Protein AF-A0A7V7EE18-F1 (afdb_monomer)

Secondary structure (DSSP, 8-state):
------HHHHHHHH---HHHHHS---THHHHHHHHHHHHHHHHHHHHHHHHHHHHHHHHTTTSS--HHHHHTSTTTHHHHHHHHHT-B--TTS--BBSS-HHHHS-HHHHHHHHS-HHHHHHHHHHHHHHHHHHHHHHHHHHHTT---SSHHHHHHHHHHHHHHHHHHHHHHHHHHHHHHHHHHHHHHHHHHHHHHHHHHHHHHHHHHBPPHHHHHHHHHHHHHHHHHHHH---BTTB---HHHHHHHHHHHHHHHHHHHHHHHHHHHHHHHHHHHHHHHHHHHHHHHHHHHHHT--HHHHHHHHHHHHHHHHHHHTTSS-S-------------

Nearest PDB structures (foldseek):
  8qyy-assembly1_E  TM=6.399E-01  e=8.151E-09  Escherichia coli
  8qyy-assembly1_C  TM=6.627E-01  e=1.481E-08  Escherichia coli
  8qyd-assembly1_C  TM=5.571E-01  e=3.013E-09  Escherichia coli
  8qyk-assembly1_E  TM=5.949E-01  e=7.021E-09  Escherichia coli
  8qyh-assembly1_C  TM=5.721E-01  e=1.556E-08  Escherichia coli

Foldseek 3Di:
DDDPPDPVVVVCVVPVCPPLVVLQPPPVLVVLLVVLVVLLVVLLVVLLVLLVVLLVVLVVCLVPPDLVVQCVPPLRVVLSVVVQVQFDDDPPDAGAHQDQSCVSLPLCSSVCSSDVLVVLVCSLVVLQVSLQVQLVVLQVQLQPLQDPPDPVSNVVSVSSNVSSNSSSVVSNVSSNVSSVVSVVSSVVSSVVSVVSSVSSSVSCCVRHHDDPVRVVVRVVVVVVVVQLVVAQDDDPNDRQGVVNVVVVVVVVVVVVVVVVVVVVVVVVVVVVVVVVVVVVVVVVVVVVVVVVVVPDDPVVVVVVVVVVVVVVVVVVVVPPPDDDDDDPDPPPDDD

pLDDT: mean 74.48, std 16.9, range [30.89, 97.56]

Mean predicted aligned error: 18.15 Å

Radius of gyration: 55.32 Å; Cα contacts (8 Å, |Δi|>4): 219; chains: 1; bounding box: 100×63×163 Å

Structure (mmCIF, N/CA/C/O backbone):
data_AF-A0A7V7EE18-F1
#
_entry.id   AF-A0A7V7EE18-F1
#
loop_
_atom_site.group_PDB
_atom_site.id
_atom_site.type_symbol
_atom_site.label_atom_id
_atom_site.label_alt_id
_atom_site.label_comp_id
_atom_site.label_asym_id
_atom_site.label_entity_id
_atom_site.label_seq_id
_atom_site.pdbx_PDB_ins_code
_atom_site.Cartn_x
_atom_site.Cartn_y
_atom_site.Cartn_z
_atom_site.occupancy
_atom_site.B_iso_or_equiv
_atom_site.auth_seq_id
_atom_site.auth_comp_id
_atom_site.auth_asym_id
_atom_site.auth_atom_id
_atom_site.pdbx_PDB_model_num
ATOM 1 N N . MET A 1 1 ? -19.340 -19.024 -47.440 1.00 37.84 1 MET A N 1
ATOM 2 C CA . MET A 1 1 ? -17.921 -19.318 -47.155 1.00 37.84 1 MET A CA 1
ATOM 3 C C . MET A 1 1 ? -17.377 -18.182 -46.307 1.00 37.84 1 MET A C 1
ATOM 5 O O . MET A 1 1 ? -17.064 -17.134 -46.851 1.00 37.84 1 MET A O 1
ATOM 9 N N . TYR A 1 2 ? -17.366 -18.347 -44.986 1.00 37.78 2 TYR A N 1
ATOM 10 C CA . TYR A 1 2 ? -16.693 -17.415 -44.081 1.00 37.78 2 TYR A CA 1
ATOM 11 C C . TYR A 1 2 ? -15.249 -17.896 -43.943 1.00 37.78 2 TYR A C 1
ATOM 13 O O . TYR A 1 2 ? -15.023 -19.002 -43.462 1.00 37.78 2 TYR A O 1
ATOM 21 N N . GLY A 1 3 ? -14.303 -17.117 -44.469 1.00 44.53 3 GLY A N 1
ATOM 22 C CA . GLY A 1 3 ? -12.877 -17.410 -44.368 1.00 44.53 3 GLY A CA 1
ATOM 23 C C . GLY A 1 3 ? -12.403 -17.236 -42.930 1.00 44.53 3 GLY A C 1
ATOM 24 O O . GLY A 1 3 ? -12.667 -16.207 -42.309 1.00 44.53 3 GLY A O 1
ATOM 25 N N . GLU A 1 4 ? -11.734 -18.257 -42.406 1.00 49.25 4 GLU A N 1
ATOM 26 C CA . GLU A 1 4 ? -11.088 -18.248 -41.099 1.00 49.25 4 GLU A CA 1
ATOM 27 C C . GLU A 1 4 ? -9.999 -17.167 -41.064 1.00 49.25 4 GLU A C 1
ATOM 29 O O . GLU A 1 4 ? -8.901 -17.342 -41.591 1.00 49.25 4 GLU A O 1
ATOM 34 N N . ALA A 1 5 ? -10.301 -16.027 -40.441 1.00 50.34 5 ALA A N 1
ATOM 35 C CA . ALA A 1 5 ? -9.291 -15.054 -40.051 1.00 50.34 5 ALA A CA 1
ATOM 36 C C . ALA A 1 5 ? -8.445 -15.678 -38.933 1.00 50.34 5 ALA A C 1
ATOM 38 O O . ALA A 1 5 ? -8.820 -15.681 -37.759 1.00 50.34 5 ALA A O 1
ATOM 39 N N . THR A 1 6 ? -7.331 -16.295 -39.318 1.00 58.78 6 THR A N 1
ATOM 40 C CA . THR A 1 6 ? -6.402 -16.928 -38.382 1.00 58.78 6 THR A CA 1
ATOM 41 C C . THR A 1 6 ? -5.803 -15.894 -37.421 1.00 58.78 6 THR A C 1
ATOM 43 O O . THR A 1 6 ? -5.544 -14.748 -37.787 1.00 58.78 6 THR A O 1
ATOM 46 N N . LEU A 1 7 ? -5.524 -16.306 -36.177 1.00 51.88 7 LEU A N 1
ATOM 47 C CA . LEU A 1 7 ? -4.856 -15.499 -35.137 1.00 51.88 7 LEU A CA 1
ATOM 48 C C . LEU A 1 7 ? -3.540 -14.839 -35.610 1.00 51.88 7 LEU A C 1
ATOM 50 O O . LEU A 1 7 ? -3.102 -13.845 -35.030 1.00 51.88 7 LEU A O 1
ATOM 54 N N . ALA A 1 8 ? -2.931 -15.364 -36.677 1.00 49.75 8 ALA A N 1
ATOM 55 C CA . ALA A 1 8 ? -1.753 -14.803 -37.327 1.00 49.75 8 ALA A CA 1
ATOM 56 C C . ALA A 1 8 ? -2.016 -13.446 -38.011 1.00 49.75 8 ALA A C 1
ATOM 58 O O . ALA A 1 8 ? -1.139 -12.582 -37.999 1.00 49.75 8 ALA A O 1
ATOM 59 N N . ASP A 1 9 ? -3.216 -13.210 -38.547 1.00 50.03 9 ASP A N 1
ATOM 60 C CA . ASP A 1 9 ? -3.548 -11.950 -39.226 1.00 50.03 9 ASP A CA 1
ATOM 61 C C . ASP A 1 9 ? -3.913 -10.835 -38.235 1.00 50.03 9 ASP A C 1
ATOM 63 O O . ASP A 1 9 ? -3.559 -9.674 -38.445 1.00 50.03 9 ASP A O 1
ATOM 67 N N . ALA A 1 10 ? -4.495 -11.183 -37.083 1.00 49.56 10 ALA A N 1
ATOM 68 C CA . ALA A 1 10 ? -4.662 -10.243 -35.971 1.00 49.56 10 ALA A CA 1
ATOM 69 C C . ALA A 1 10 ? -3.306 -9.828 -35.362 1.00 49.56 10 ALA A C 1
ATOM 71 O O . ALA A 1 10 ? -3.103 -8.660 -35.026 1.00 49.56 10 ALA A O 1
ATOM 72 N N . ALA A 1 11 ? -2.345 -10.757 -35.279 1.00 46.94 11 ALA A N 1
ATOM 73 C CA . ALA A 1 11 ? -0.983 -10.461 -34.831 1.00 46.94 11 ALA A CA 1
ATOM 74 C C . ALA A 1 11 ? -0.230 -9.529 -35.804 1.00 46.94 11 ALA A C 1
ATOM 76 O O . ALA A 1 11 ? 0.503 -8.647 -35.357 1.00 46.94 11 ALA A O 1
ATOM 77 N N . ARG A 1 12 ? -0.466 -9.652 -37.119 1.00 46.91 12 ARG A N 1
ATOM 78 C CA . ARG A 1 12 ? 0.080 -8.744 -38.147 1.00 46.91 12 ARG A CA 1
ATOM 79 C C . ARG A 1 12 ? -0.485 -7.325 -38.073 1.00 46.91 12 ARG A C 1
ATOM 81 O O . ARG A 1 12 ? 0.233 -6.380 -38.382 1.00 46.91 12 ARG A O 1
ATOM 88 N N . PHE A 1 13 ? -1.733 -7.159 -37.633 1.00 45.97 13 PHE A N 1
ATOM 89 C CA . PHE A 1 13 ? -2.343 -5.836 -37.453 1.00 45.97 13 PHE A CA 1
ATOM 90 C C . PHE A 1 13 ? -1.806 -5.101 -36.211 1.00 45.97 13 PHE A C 1
ATOM 92 O O . PHE A 1 13 ? -1.672 -3.881 -36.221 1.00 45.97 13 PHE A O 1
ATOM 99 N N . ILE A 1 14 ? -1.450 -5.839 -35.152 1.00 50.44 14 ILE A N 1
ATOM 100 C CA . ILE A 1 14 ? -0.852 -5.275 -33.928 1.00 50.44 14 ILE A CA 1
ATOM 101 C C . ILE A 1 14 ? 0.656 -4.994 -34.112 1.00 50.4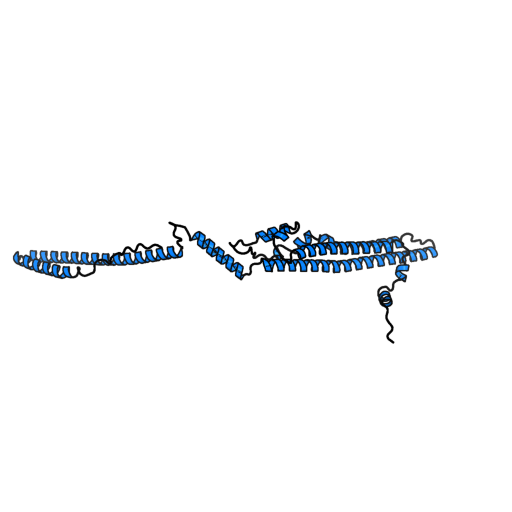4 14 ILE A C 1
ATOM 103 O O . ILE A 1 14 ? 1.182 -4.066 -33.499 1.00 50.44 14 ILE A O 1
ATOM 107 N N . PHE A 1 15 ? 1.351 -5.734 -34.986 1.00 46.78 15 PHE A N 1
ATOM 108 C CA . PHE A 1 15 ? 2.775 -5.545 -35.304 1.00 46.78 15 PHE A CA 1
ATOM 109 C C . PHE A 1 15 ? 3.038 -5.412 -36.824 1.00 46.78 15 PHE A C 1
ATOM 111 O O . PH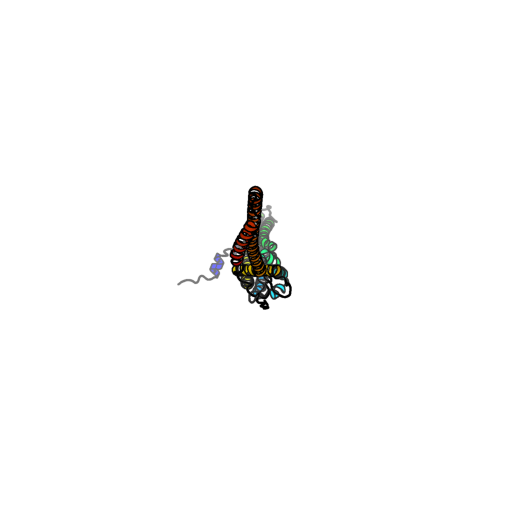E A 1 15 ? 3.578 -6.331 -37.443 1.00 46.78 15 PHE A O 1
ATOM 118 N N . PRO A 1 16 ? 2.760 -4.252 -37.449 1.00 44.75 16 PRO A N 1
ATOM 119 C CA . PRO A 1 16 ? 3.020 -4.017 -38.873 1.00 44.75 16 PRO A CA 1
ATOM 120 C C . PRO A 1 16 ? 4.482 -3.596 -39.155 1.00 44.75 16 PRO A C 1
ATOM 122 O O . PRO A 1 16 ? 4.741 -2.780 -40.033 1.00 44.75 16 PRO A O 1
ATOM 125 N N . TYR A 1 17 ? 5.458 -4.104 -38.391 1.00 50.75 17 TYR A N 1
ATOM 126 C CA . TYR A 1 17 ? 6.824 -3.552 -38.341 1.00 50.75 17 TYR A CA 1
ATOM 127 C C . TYR A 1 17 ? 7.948 -4.580 -38.519 1.00 50.75 17 TYR A C 1
ATOM 129 O O . TYR A 1 17 ? 9.080 -4.323 -38.103 1.00 50.75 17 TYR A O 1
ATOM 137 N N . HIS A 1 18 ? 7.692 -5.723 -39.163 1.00 48.66 18 HIS A N 1
ATOM 138 C CA . HIS A 1 18 ? 8.777 -6.652 -39.515 1.00 48.66 18 HIS A CA 1
ATOM 139 C C . HIS A 1 18 ? 9.912 -5.945 -40.292 1.00 48.66 18 HIS A C 1
ATOM 141 O O . HIS A 1 18 ? 11.082 -6.233 -40.044 1.00 48.66 18 HIS A O 1
ATOM 147 N N . ASP A 1 19 ? 9.588 -4.920 -41.090 1.00 46.81 19 ASP A N 1
ATOM 148 C CA . ASP A 1 19 ? 10.582 -4.097 -41.792 1.00 46.81 19 ASP A CA 1
ATOM 149 C C . ASP A 1 19 ? 11.273 -3.044 -40.905 1.00 46.81 19 ASP A C 1
ATOM 151 O O . ASP A 1 19 ? 12.450 -2.750 -41.108 1.00 46.81 19 ASP A O 1
ATOM 155 N N . PHE A 1 20 ? 10.619 -2.525 -39.862 1.00 45.94 20 PHE A N 1
ATOM 156 C CA . PHE A 1 20 ? 11.212 -1.534 -38.943 1.00 45.94 20 PHE A CA 1
ATOM 157 C C . PHE A 1 20 ? 12.180 -2.179 -37.943 1.00 45.94 20 PHE A C 1
ATOM 159 O O . PHE A 1 20 ? 13.196 -1.589 -37.585 1.00 45.94 20 PHE A O 1
ATOM 166 N N . LEU A 1 21 ? 11.899 -3.422 -37.538 1.00 48.94 21 LEU A N 1
ATOM 167 C CA . LEU A 1 21 ? 12.823 -4.269 -36.776 1.00 48.94 21 LEU A CA 1
ATOM 168 C C . LEU A 1 21 ? 14.015 -4.737 -37.627 1.00 48.94 21 LEU A C 1
ATOM 170 O O . LEU A 1 21 ? 15.101 -4.932 -37.088 1.00 48.94 21 LEU A O 1
ATOM 174 N N . SER A 1 22 ? 13.848 -4.867 -38.949 1.00 48.75 22 SER A N 1
ATOM 175 C CA . SER A 1 22 ? 14.952 -5.176 -39.874 1.00 48.75 22 SER A CA 1
ATOM 176 C C . SER A 1 22 ? 15.893 -3.985 -40.133 1.00 48.75 22 SER A C 1
ATOM 178 O O . SER A 1 22 ? 17.024 -4.167 -40.589 1.00 48.75 22 SER A O 1
ATOM 180 N N . PHE A 1 23 ? 15.447 -2.762 -39.812 1.00 47.00 23 PHE A N 1
ATOM 181 C CA . PHE A 1 23 ? 16.185 -1.522 -40.061 1.00 47.00 23 PHE A CA 1
ATOM 182 C C . PHE A 1 23 ? 17.296 -1.254 -39.030 1.00 47.00 23 PHE A C 1
ATOM 184 O O . PHE A 1 23 ? 18.270 -0.562 -39.335 1.00 47.00 23 PHE A O 1
ATOM 191 N N . SER A 1 24 ? 17.230 -1.839 -37.826 1.00 50.81 24 SER A N 1
ATOM 192 C CA . SER A 1 24 ? 18.301 -1.692 -36.833 1.00 50.81 24 SER A CA 1
ATOM 193 C C . SER A 1 24 ? 19.432 -2.696 -37.085 1.00 50.81 24 SER A C 1
ATOM 195 O O . SER A 1 24 ? 19.500 -3.756 -36.465 1.00 50.81 24 SER A O 1
ATOM 197 N N . ARG A 1 25 ? 20.374 -2.348 -37.969 1.00 51.19 25 ARG A N 1
ATOM 198 C CA . ARG A 1 25 ? 21.682 -3.035 -38.062 1.00 51.19 25 ARG A CA 1
ATOM 199 C C . ARG A 1 25 ? 22.594 -2.781 -36.851 1.00 51.19 25 ARG A C 1
ATOM 201 O O . ARG A 1 25 ? 23.686 -3.339 -36.785 1.00 51.19 25 ARG A O 1
ATOM 208 N N . SER A 1 26 ? 22.180 -1.959 -35.889 1.00 58.50 26 SER A N 1
ATOM 209 C CA . SER A 1 26 ? 22.883 -1.779 -34.622 1.00 58.50 26 SER A CA 1
ATOM 210 C C . SER A 1 26 ? 22.585 -2.954 -33.690 1.00 58.50 26 SER A C 1
ATOM 212 O O . SER A 1 26 ? 21.485 -3.069 -33.156 1.00 58.50 26 SER A O 1
ATOM 214 N N . ALA A 1 27 ? 23.587 -3.804 -33.440 1.00 63.12 27 ALA A N 1
ATOM 215 C CA . ALA A 1 27 ? 23.473 -4.977 -32.566 1.00 63.12 27 ALA A CA 1
ATOM 216 C C . ALA A 1 27 ? 22.904 -4.663 -31.164 1.00 63.12 27 ALA A C 1
ATOM 218 O O . ALA A 1 27 ? 22.387 -5.558 -30.515 1.00 63.12 27 ALA A O 1
ATOM 219 N N . ILE A 1 28 ? 22.970 -3.409 -30.703 1.00 74.88 28 ILE A N 1
ATOM 220 C CA . ILE A 1 28 ? 22.699 -2.975 -29.323 1.00 74.88 28 ILE A CA 1
ATOM 221 C C . ILE A 1 28 ? 21.197 -2.798 -29.017 1.00 74.88 28 ILE A C 1
ATOM 223 O O . ILE A 1 28 ? 20.760 -3.082 -27.902 1.00 74.88 28 ILE A O 1
ATOM 227 N N . THR A 1 29 ? 20.387 -2.364 -29.988 1.00 82.81 29 THR A N 1
ATOM 228 C CA . THR A 1 29 ? 18.960 -2.034 -29.801 1.00 82.81 29 THR A CA 1
ATOM 229 C C . THR A 1 29 ? 18.116 -3.185 -29.232 1.00 82.81 29 THR A C 1
ATOM 231 O O . THR A 1 29 ? 17.443 -2.971 -28.218 1.00 82.81 29 THR A O 1
ATOM 234 N N . PRO A 1 30 ? 18.141 -4.410 -29.803 1.00 84.50 30 PRO A N 1
ATOM 235 C CA . PRO A 1 30 ? 17.346 -5.519 -29.276 1.00 84.50 30 PRO A CA 1
ATOM 236 C C . PRO A 1 30 ? 17.782 -5.933 -27.865 1.00 84.50 30 PRO A C 1
ATOM 238 O O . PRO A 1 30 ? 16.927 -6.240 -27.037 1.00 84.50 30 PRO A O 1
ATOM 241 N N . TRP A 1 31 ? 19.082 -5.878 -27.551 1.00 87.81 31 TRP A N 1
ATOM 242 C CA . TRP A 1 31 ? 19.580 -6.167 -26.201 1.00 87.81 31 TRP A CA 1
ATOM 243 C C . TRP A 1 31 ? 19.102 -5.139 -25.178 1.00 87.81 31 TRP A C 1
ATOM 245 O O . TRP A 1 31 ? 18.730 -5.511 -24.067 1.00 87.81 31 TRP A O 1
ATOM 255 N N . PHE A 1 32 ? 19.053 -3.859 -25.550 1.00 89.31 32 PHE A N 1
ATOM 256 C CA . PHE A 1 32 ? 18.552 -2.809 -24.667 1.00 89.31 32 PHE A CA 1
ATOM 257 C C . PHE A 1 32 ? 17.051 -2.961 -24.386 1.00 89.31 32 PHE A C 1
ATOM 259 O O . PHE A 1 32 ? 16.615 -2.859 -23.241 1.00 89.31 32 PHE A O 1
ATOM 266 N N . ILE A 1 33 ? 16.254 -3.284 -25.409 1.00 89.19 33 ILE A N 1
ATOM 267 C CA . ILE A 1 33 ? 14.822 -3.568 -25.236 1.00 89.19 33 ILE A CA 1
ATOM 268 C C . ILE A 1 33 ? 14.628 -4.822 -24.375 1.00 89.19 33 ILE A C 1
ATOM 270 O O . ILE A 1 33 ? 13.824 -4.807 -23.444 1.00 89.19 33 ILE A O 1
ATOM 274 N N . ALA A 1 34 ? 15.397 -5.885 -24.626 1.00 90.06 34 ALA A N 1
ATOM 275 C CA . ALA A 1 34 ? 15.372 -7.092 -23.804 1.00 90.06 34 ALA A CA 1
ATOM 276 C C . ALA A 1 34 ? 15.730 -6.792 -22.341 1.00 90.06 34 ALA A C 1
ATOM 278 O O . ALA A 1 34 ? 15.103 -7.344 -21.442 1.00 90.06 34 ALA A O 1
ATOM 279 N N . PHE A 1 35 ? 16.671 -5.878 -22.087 1.00 93.06 35 PHE A N 1
ATOM 280 C CA . PHE A 1 35 ? 17.011 -5.414 -20.743 1.00 93.06 35 PHE A CA 1
ATOM 281 C C . PHE A 1 35 ? 15.849 -4.667 -20.065 1.00 93.06 35 PHE A C 1
ATOM 283 O O . PHE A 1 35 ? 15.518 -4.988 -18.922 1.00 93.06 35 PHE A O 1
ATOM 290 N N . ILE A 1 36 ? 15.174 -3.740 -20.763 1.00 92.62 36 ILE A N 1
ATOM 291 C CA . ILE A 1 36 ? 13.968 -3.056 -20.249 1.00 92.62 36 ILE A CA 1
ATOM 292 C C . ILE A 1 36 ? 12.885 -4.081 -19.896 1.00 92.62 36 ILE A C 1
ATOM 294 O O . ILE A 1 36 ? 12.318 -4.039 -18.802 1.00 92.62 36 ILE A O 1
ATOM 298 N N . LEU A 1 37 ? 12.607 -5.019 -20.805 1.00 93.25 37 LEU A N 1
ATOM 299 C CA . LEU A 1 37 ? 11.588 -6.047 -20.606 1.00 93.25 37 LEU A CA 1
ATOM 300 C C . LEU A 1 37 ? 11.963 -7.004 -19.470 1.00 93.25 37 LEU A C 1
ATOM 302 O O . LEU A 1 37 ? 11.117 -7.322 -18.638 1.00 93.25 37 LEU A O 1
ATOM 306 N N . ALA A 1 38 ? 13.223 -7.428 -19.377 1.00 95.25 38 ALA A N 1
ATOM 307 C CA . ALA A 1 38 ? 13.703 -8.267 -18.284 1.00 95.25 38 ALA A CA 1
ATOM 308 C C . ALA A 1 38 ? 13.549 -7.559 -16.932 1.00 95.25 38 ALA A C 1
ATOM 310 O O . ALA A 1 38 ? 13.027 -8.155 -15.988 1.00 95.25 38 ALA A O 1
ATOM 311 N N . TYR A 1 39 ? 13.927 -6.280 -16.845 1.00 95.62 39 TYR A N 1
ATOM 312 C CA . TYR A 1 39 ? 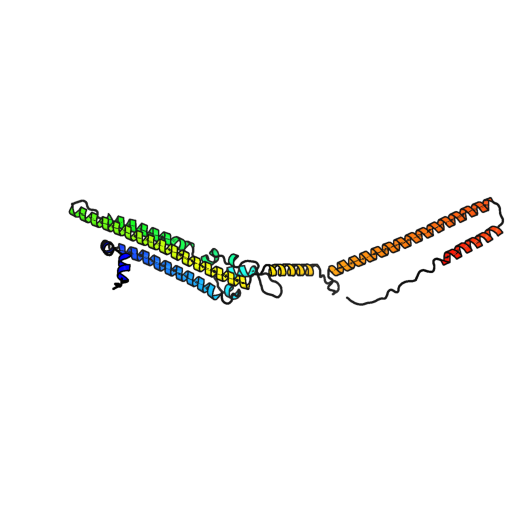13.718 -5.470 -15.646 1.00 95.62 39 TYR A CA 1
ATOM 313 C C . TYR A 1 39 ? 12.228 -5.344 -15.301 1.00 95.62 39 TYR A C 1
ATOM 315 O O . TYR A 1 39 ? 11.859 -5.539 -14.142 1.00 95.62 39 TYR A O 1
ATOM 323 N N . PHE A 1 40 ? 11.362 -5.105 -16.292 1.00 95.88 40 PHE A N 1
ATOM 324 C CA . PHE A 1 40 ? 9.908 -5.069 -16.119 1.00 95.88 40 PHE A CA 1
ATOM 325 C C . PHE A 1 40 ? 9.364 -6.387 -15.553 1.00 95.88 40 PHE A C 1
ATOM 327 O O . PHE A 1 40 ? 8.716 -6.385 -14.505 1.00 95.88 40 PHE A O 1
ATOM 334 N N . PHE A 1 41 ? 9.646 -7.523 -16.198 1.00 96.19 41 PHE A N 1
ATOM 335 C CA . PHE A 1 41 ? 9.108 -8.822 -15.788 1.00 96.19 41 PHE A CA 1
ATOM 336 C C . PHE A 1 41 ? 9.670 -9.284 -14.445 1.00 96.19 41 PHE A C 1
ATOM 338 O O . PHE A 1 41 ? 8.922 -9.820 -13.625 1.00 96.19 41 PHE A O 1
ATOM 345 N N . LEU A 1 42 ? 10.958 -9.055 -14.182 1.00 95.94 42 LEU A N 1
ATOM 346 C CA . LEU A 1 42 ? 11.574 -9.401 -12.904 1.00 95.94 42 LEU A CA 1
ATOM 347 C C . LEU A 1 42 ? 10.982 -8.564 -11.767 1.00 95.94 42 LEU A C 1
ATOM 349 O O . LEU A 1 42 ? 10.621 -9.116 -10.726 1.00 95.94 42 LEU A O 1
ATOM 353 N N . SER A 1 43 ? 10.815 -7.258 -11.989 1.00 94.19 43 SER A N 1
ATOM 354 C CA . SER A 1 43 ? 10.178 -6.344 -11.037 1.00 94.19 43 SER A CA 1
ATOM 355 C C . SER A 1 43 ? 8.726 -6.743 -10.785 1.00 94.19 43 SER A C 1
ATOM 357 O O . SER A 1 43 ? 8.310 -6.877 -9.635 1.00 94.19 43 SER A O 1
ATOM 359 N N . LEU A 1 44 ? 7.961 -7.034 -11.838 1.00 94.81 44 LEU A N 1
ATOM 360 C CA . LEU A 1 44 ? 6.562 -7.436 -11.721 1.00 94.81 44 LEU A CA 1
ATOM 361 C C . LEU A 1 44 ? 6.420 -8.774 -10.983 1.00 94.81 44 LEU A C 1
ATOM 363 O O . LEU A 1 44 ? 5.604 -8.893 -10.071 1.00 94.81 44 LEU A O 1
ATOM 367 N N . ALA A 1 45 ? 7.244 -9.770 -11.318 1.00 94.94 45 ALA A N 1
ATOM 368 C CA . ALA A 1 45 ? 7.249 -11.062 -10.638 1.00 94.94 45 ALA A CA 1
ATOM 369 C C . ALA A 1 45 ? 7.683 -10.935 -9.171 1.00 94.94 45 ALA A C 1
ATOM 371 O O . ALA A 1 45 ? 7.149 -11.630 -8.303 1.00 94.94 45 ALA A O 1
ATOM 372 N N . TYR A 1 46 ? 8.639 -10.054 -8.869 1.00 93.62 46 TYR A N 1
ATOM 373 C CA . TYR A 1 46 ? 9.070 -9.785 -7.500 1.00 93.62 46 TYR A CA 1
ATOM 374 C C . TYR A 1 46 ? 7.956 -9.109 -6.681 1.00 93.62 46 TYR A C 1
ATOM 376 O O . TYR A 1 46 ? 7.654 -9.580 -5.579 1.00 93.62 46 TYR A O 1
ATOM 384 N N . LEU A 1 47 ? 7.272 -8.100 -7.239 1.00 92.69 47 LEU A N 1
ATOM 385 C CA . LEU A 1 47 ? 6.111 -7.454 -6.613 1.00 92.69 47 LEU A CA 1
ATOM 386 C C . LEU A 1 47 ? 4.978 -8.458 -6.391 1.00 92.69 47 LEU A C 1
ATOM 388 O O . LEU A 1 47 ? 4.459 -8.581 -5.282 1.00 92.69 47 LEU A O 1
ATOM 392 N N . PHE A 1 48 ? 4.639 -9.235 -7.419 1.00 93.25 48 PHE A N 1
ATOM 393 C CA . PHE A 1 48 ? 3.580 -10.235 -7.353 1.00 93.25 48 PHE A CA 1
ATOM 394 C C . PHE A 1 48 ? 3.858 -11.292 -6.282 1.00 93.25 48 PHE A C 1
ATOM 396 O O . PHE A 1 48 ? 2.990 -11.575 -5.459 1.00 93.25 48 PHE A O 1
ATOM 403 N N . ARG A 1 49 ? 5.087 -11.825 -6.203 1.00 91.94 49 ARG A N 1
ATOM 404 C CA . ARG A 1 49 ? 5.470 -12.776 -5.144 1.00 91.94 49 ARG A CA 1
ATOM 405 C C . ARG A 1 49 ? 5.360 -12.164 -3.749 1.00 91.94 49 ARG A C 1
ATOM 407 O O . ARG A 1 49 ? 4.923 -12.853 -2.828 1.00 91.94 49 ARG A O 1
ATOM 414 N N . ARG A 1 50 ? 5.756 -10.900 -3.573 1.00 89.00 50 ARG A N 1
ATOM 415 C CA . ARG A 1 50 ? 5.651 -10.183 -2.291 1.00 89.00 50 ARG A CA 1
ATOM 416 C C . ARG A 1 50 ? 4.194 -9.987 -1.875 1.00 89.00 50 ARG A C 1
ATOM 418 O O . ARG A 1 50 ? 3.843 -10.355 -0.757 1.00 89.00 50 ARG A O 1
ATOM 425 N N . VAL A 1 51 ? 3.343 -9.517 -2.786 1.00 88.69 51 VAL A N 1
ATOM 426 C CA . VAL A 1 51 ? 1.902 -9.350 -2.542 1.00 88.69 51 VAL A CA 1
ATOM 427 C C . VAL A 1 51 ? 1.235 -10.694 -2.254 1.00 88.69 51 VAL A C 1
ATOM 429 O O . VAL A 1 51 ? 0.515 -10.821 -1.271 1.00 88.69 51 VAL A O 1
ATOM 432 N N . GLN A 1 52 ? 1.545 -11.747 -3.012 1.00 87.69 52 GLN A N 1
ATOM 433 C CA . GLN A 1 52 ? 1.016 -13.085 -2.737 1.00 87.69 52 GLN A CA 1
ATOM 434 C C . GLN A 1 52 ? 1.479 -13.663 -1.396 1.00 87.69 52 GLN A C 1
ATOM 436 O O . GLN A 1 52 ? 0.758 -14.455 -0.792 1.00 87.69 52 GLN A O 1
ATOM 441 N N . ARG A 1 53 ? 2.699 -13.356 -0.938 1.00 85.88 53 ARG A N 1
ATOM 442 C CA . ARG A 1 53 ? 3.155 -13.764 0.401 1.00 85.88 53 ARG A CA 1
ATOM 443 C C . ARG A 1 53 ? 2.361 -13.045 1.486 1.00 85.88 53 ARG A C 1
ATOM 445 O O . ARG A 1 53 ? 1.946 -13.703 2.433 1.00 85.88 53 ARG A O 1
ATOM 452 N N . PHE A 1 54 ? 2.109 -11.749 1.308 1.00 85.12 54 PHE A N 1
ATOM 453 C CA . PHE A 1 54 ? 1.261 -10.959 2.197 1.00 85.12 54 PHE A CA 1
ATOM 454 C C . PHE A 1 54 ? -0.174 -11.501 2.249 1.00 85.12 54 PHE A C 1
ATOM 456 O O . PHE A 1 54 ? -0.666 -11.838 3.322 1.00 85.12 54 PHE A O 1
ATOM 463 N N . GLU A 1 55 ? -0.817 -11.696 1.094 1.00 85.19 55 GLU A N 1
ATOM 464 C CA . GLU A 1 55 ? -2.179 -12.238 1.031 1.00 85.19 55 GLU A CA 1
ATOM 465 C C . GLU A 1 55 ? -2.273 -13.625 1.682 1.00 85.19 55 GLU A C 1
ATOM 467 O O . GLU A 1 55 ? -3.227 -13.898 2.406 1.00 85.19 55 GLU A O 1
ATOM 472 N N . ARG A 1 56 ? -1.274 -14.495 1.477 1.00 83.00 56 ARG A N 1
ATOM 473 C CA . ARG A 1 56 ? -1.217 -15.818 2.120 1.00 83.00 56 ARG A CA 1
ATOM 474 C C . ARG A 1 56 ? -0.946 -15.755 3.622 1.00 83.00 56 ARG A C 1
ATOM 476 O O . ARG A 1 56 ? -1.368 -16.660 4.336 1.00 83.00 56 ARG A O 1
ATOM 483 N N . ALA A 1 57 ? -0.216 -14.755 4.112 1.00 79.75 57 ALA A N 1
ATOM 484 C CA . ALA A 1 57 ? -0.041 -14.540 5.548 1.00 79.75 57 ALA A CA 1
ATOM 485 C C . ALA A 1 57 ? -1.378 -14.158 6.195 1.00 79.75 57 ALA A C 1
ATOM 487 O O . ALA A 1 57 ? -1.806 -14.820 7.134 1.00 79.75 57 ALA A O 1
ATOM 488 N N . LEU A 1 58 ? -2.105 -13.209 5.597 1.00 81.00 58 LEU A N 1
ATOM 489 C CA . LEU A 1 58 ? -3.433 -12.811 6.067 1.00 81.00 58 LEU A CA 1
ATOM 490 C C . LEU A 1 58 ? -4.450 -13.951 5.972 1.00 81.00 58 LEU A C 1
ATOM 492 O O . LEU A 1 58 ? -5.171 -14.210 6.930 1.00 81.00 58 LEU A O 1
ATOM 496 N N . ALA A 1 59 ? -4.501 -14.658 4.839 1.00 78.56 59 ALA A N 1
ATOM 497 C CA . ALA A 1 59 ? -5.475 -15.725 4.610 1.00 78.56 59 ALA A CA 1
ATOM 498 C C . ALA A 1 59 ? -5.380 -16.845 5.654 1.00 78.56 59 ALA A C 1
ATOM 500 O O . ALA A 1 59 ? -6.410 -17.334 6.114 1.00 78.56 59 ALA A O 1
ATOM 501 N N . ARG A 1 60 ? -4.162 -17.183 6.102 1.00 76.25 60 ARG A N 1
ATOM 502 C CA . ARG A 1 60 ? -3.927 -18.175 7.165 1.00 76.25 60 ARG A CA 1
ATOM 503 C C . ARG A 1 60 ? -4.569 -17.804 8.505 1.00 76.25 60 ARG A C 1
ATOM 505 O O . ARG A 1 60 ? -4.643 -18.655 9.385 1.00 76.25 60 ARG A O 1
ATOM 512 N N . HIS A 1 61 ? -4.986 -16.556 8.701 1.00 74.06 61 HIS A N 1
ATOM 513 C CA . HIS A 1 61 ? -5.548 -16.069 9.963 1.00 74.06 61 HIS A CA 1
ATOM 514 C C . HIS A 1 61 ? -7.032 -15.681 9.849 1.00 74.06 61 HIS A C 1
ATOM 516 O O . HIS A 1 61 ? -7.632 -15.278 10.842 1.00 74.06 61 HIS A O 1
ATOM 522 N N . ILE A 1 62 ? -7.651 -15.839 8.670 1.00 67.19 62 ILE A N 1
ATOM 523 C CA . ILE A 1 62 ? -9.068 -15.502 8.441 1.00 67.19 62 ILE A CA 1
ATOM 524 C C . ILE A 1 62 ? -10.021 -16.610 8.929 1.00 67.19 62 ILE A C 1
ATOM 526 O O . ILE A 1 62 ? -11.093 -16.292 9.436 1.00 67.19 62 ILE A O 1
ATOM 530 N N . GLU A 1 63 ? -9.654 -17.894 8.826 1.00 61.69 63 GLU A N 1
ATOM 531 C CA . GLU A 1 63 ? -10.554 -19.030 9.144 1.00 61.69 63 GLU A CA 1
ATOM 532 C C . GLU A 1 63 ? -10.772 -19.271 10.650 1.00 61.69 63 GLU A C 1
ATOM 534 O O . GLU A 1 63 ? -11.628 -20.051 11.059 1.00 61.69 63 GLU A O 1
ATOM 539 N N . GLY A 1 64 ? -10.052 -18.545 11.499 1.00 63.03 64 GLY A N 1
ATOM 540 C CA . GLY A 1 64 ? -10.224 -18.570 12.944 1.00 63.03 64 GLY A CA 1
ATOM 541 C C . GLY A 1 64 ? -9.330 -17.510 13.562 1.00 63.03 64 GLY A C 1
ATOM 542 O O . GLY A 1 64 ? -8.259 -17.872 14.052 1.00 63.03 64 GLY A O 1
ATOM 543 N N . PRO A 1 65 ? -9.714 -16.219 13.488 1.00 62.75 65 PRO A N 1
ATOM 544 C CA . PRO A 1 65 ? -8.872 -15.123 13.935 1.00 62.75 65 PRO A CA 1
ATOM 545 C C . PRO A 1 65 ? -8.743 -15.206 15.452 1.00 62.75 65 PRO A C 1
ATOM 547 O O . PRO A 1 65 ? -9.588 -14.702 16.185 1.00 62.75 65 PRO A O 1
ATOM 550 N N . SER A 1 66 ? -7.723 -15.915 15.925 1.00 66.19 66 SER A N 1
ATOM 551 C CA . SER A 1 66 ? -7.321 -15.944 17.323 1.00 66.19 66 SER A CA 1
ATOM 552 C C . SER A 1 66 ? -6.123 -15.022 17.477 1.00 66.19 66 SER A C 1
ATOM 554 O O . SER A 1 66 ? -5.109 -15.219 16.805 1.00 66.19 66 SER A O 1
ATOM 556 N N . LEU A 1 67 ? -6.228 -14.030 18.368 1.00 68.88 67 LEU A N 1
ATOM 557 C CA . LEU A 1 67 ? -5.139 -13.076 18.616 1.00 68.88 67 LEU A CA 1
ATOM 558 C C . LEU A 1 67 ? -3.800 -13.774 18.897 1.00 68.88 67 LEU A C 1
ATOM 560 O O . LEU A 1 67 ? -2.780 -13.307 18.417 1.00 68.88 67 LEU A O 1
ATOM 564 N N . GLU A 1 68 ? -3.809 -14.926 19.571 1.00 68.94 68 GLU A N 1
ATOM 565 C CA . GLU A 1 68 ? -2.603 -15.718 19.865 1.00 68.94 68 GLU A CA 1
ATOM 566 C C . GLU A 1 68 ? -1.863 -16.201 18.610 1.00 68.94 68 GLU A C 1
ATOM 568 O O . GLU A 1 68 ? -0.637 -16.236 18.586 1.00 68.94 68 GLU A O 1
ATOM 573 N N . LYS A 1 69 ? -2.591 -16.541 17.538 1.00 72.44 69 LYS A N 1
ATOM 574 C CA . LYS A 1 69 ? -1.974 -16.984 16.276 1.00 72.44 69 LYS A CA 1
ATOM 575 C C . LYS A 1 69 ? -1.409 -15.808 15.485 1.00 72.44 69 LYS A C 1
ATOM 577 O O . LYS A 1 69 ? -0.407 -15.975 14.805 1.00 72.44 69 LYS A O 1
ATOM 582 N N . ILE A 1 70 ? -2.045 -14.642 15.591 1.00 74.06 70 ILE A N 1
ATOM 583 C CA . ILE A 1 70 ? -1.604 -13.406 14.931 1.00 74.06 70 ILE A CA 1
ATOM 584 C C . ILE A 1 70 ? -0.377 -12.832 15.658 1.00 74.06 70 ILE A C 1
ATOM 586 O O . ILE A 1 70 ? 0.555 -12.364 15.015 1.00 74.06 70 ILE A O 1
ATOM 590 N N . GLU A 1 71 ? -0.353 -12.914 16.991 1.00 71.25 71 GLU A N 1
ATOM 591 C CA . GLU A 1 71 ? 0.767 -12.495 17.844 1.00 71.25 71 GLU A CA 1
ATOM 592 C C . GLU A 1 71 ? 2.017 -13.371 17.632 1.00 71.25 71 GLU A C 1
ATOM 594 O O . GLU A 1 71 ? 3.134 -12.891 17.794 1.00 71.25 71 GLU A O 1
ATOM 599 N N . ALA A 1 72 ? 1.840 -14.626 17.205 1.00 71.94 72 ALA A N 1
ATOM 600 C CA . ALA A 1 72 ? 2.940 -15.522 16.847 1.00 71.94 72 ALA A CA 1
ATOM 601 C C . ALA A 1 72 ? 3.630 -15.164 15.514 1.00 71.94 72 ALA A C 1
ATOM 603 O O . ALA A 1 72 ? 4.742 -15.630 15.259 1.00 71.94 72 ALA A O 1
ATOM 604 N N . ASP A 1 73 ? 2.999 -14.360 14.652 1.00 76.06 73 ASP A N 1
ATOM 605 C CA . ASP A 1 73 ? 3.637 -13.879 13.428 1.00 76.06 73 ASP A CA 1
ATOM 606 C C . ASP A 1 73 ? 4.484 -12.639 13.751 1.00 76.06 73 ASP A C 1
ATOM 608 O O . ASP A 1 73 ? 3.956 -11.576 14.079 1.00 76.06 73 ASP A O 1
ATOM 612 N N . ALA A 1 74 ? 5.809 -12.766 13.635 1.00 73.25 74 ALA A N 1
ATOM 613 C CA . ALA A 1 74 ? 6.776 -11.724 13.996 1.00 73.25 74 ALA A CA 1
ATOM 614 C C . ALA A 1 74 ? 6.500 -10.360 13.332 1.00 73.25 74 ALA A C 1
ATOM 616 O O . ALA A 1 74 ? 6.877 -9.316 13.861 1.00 73.25 74 ALA A O 1
ATOM 617 N N . LEU A 1 75 ? 5.837 -10.345 12.171 1.00 69.12 75 LEU A N 1
ATOM 618 C CA . LEU A 1 75 ? 5.510 -9.110 11.454 1.00 69.12 75 LEU A CA 1
ATOM 619 C C . LEU A 1 75 ? 4.225 -8.439 11.955 1.00 69.12 75 LEU A C 1
ATOM 621 O O . LEU A 1 75 ? 4.090 -7.217 11.842 1.00 69.12 75 LEU A O 1
ATOM 625 N N . LEU A 1 76 ? 3.284 -9.223 12.483 1.00 76.69 76 LEU A N 1
ATOM 626 C CA . LEU A 1 76 ? 1.990 -8.752 12.983 1.00 76.69 76 LEU A CA 1
ATOM 627 C C . LEU A 1 76 ? 1.954 -8.630 14.509 1.00 76.69 76 LEU A C 1
ATOM 629 O O . LEU A 1 76 ? 1.031 -8.003 15.021 1.00 76.69 76 LEU A O 1
ATOM 633 N N . GLN A 1 77 ? 2.952 -9.162 15.220 1.00 79.75 77 GLN A N 1
ATOM 634 C CA . GLN A 1 77 ? 3.032 -9.171 16.680 1.00 79.75 77 GLN A CA 1
ATOM 635 C C . GLN A 1 77 ? 2.823 -7.785 17.299 1.00 79.75 77 GLN A C 1
ATOM 637 O O . GLN A 1 77 ? 2.033 -7.645 18.227 1.00 79.75 77 GLN A O 1
ATOM 642 N N . GLU A 1 78 ? 3.483 -6.755 16.764 1.00 80.62 78 GLU A N 1
ATOM 643 C CA . GLU A 1 78 ? 3.364 -5.381 17.267 1.00 80.62 78 GLU A CA 1
ATOM 644 C C . GLU A 1 78 ? 1.913 -4.879 17.179 1.00 80.62 78 GLU A C 1
ATOM 646 O O . GLU A 1 78 ? 1.315 -4.545 18.202 1.00 80.62 78 GLU A O 1
ATOM 651 N N . PHE A 1 79 ? 1.306 -4.961 15.991 1.00 82.56 79 PHE A N 1
ATOM 652 C CA . PHE A 1 79 ? -0.083 -4.553 15.757 1.00 82.56 79 PHE A CA 1
ATOM 653 C C . PHE A 1 79 ? -1.080 -5.397 16.560 1.00 82.56 79 PHE A C 1
ATOM 655 O O . PHE A 1 79 ? -2.057 -4.884 17.095 1.00 82.56 79 PHE A O 1
ATOM 662 N N . ALA A 1 80 ? -0.832 -6.702 16.690 1.00 81.44 80 ALA A N 1
ATOM 663 C CA . ALA A 1 80 ? -1.669 -7.597 17.480 1.00 81.44 80 ALA A CA 1
ATOM 664 C C . ALA A 1 80 ? -1.601 -7.268 18.975 1.00 81.44 80 ALA A C 1
ATOM 666 O O . ALA A 1 80 ? -2.626 -7.315 19.655 1.00 81.44 80 ALA A O 1
ATOM 667 N N . SER A 1 81 ? -0.418 -6.914 19.483 1.00 79.50 81 SER A N 1
ATOM 668 C CA . SER A 1 81 ? -0.213 -6.535 20.881 1.00 79.50 81 SER A CA 1
ATOM 669 C C . SER A 1 81 ? -0.876 -5.198 21.216 1.00 79.50 81 SER A C 1
ATOM 671 O O . SER A 1 81 ? -1.527 -5.081 22.255 1.00 79.50 81 SER A O 1
ATOM 673 N N . GLU A 1 82 ? -0.792 -4.220 20.313 1.00 81.88 82 GLU A N 1
ATOM 674 C CA . GLU A 1 82 ? -1.493 -2.942 20.425 1.00 81.88 82 GLU A CA 1
ATOM 675 C C . GLU A 1 82 ? -3.006 -3.154 20.385 1.00 81.88 82 GLU A C 1
ATOM 677 O O . GLU A 1 82 ? -3.720 -2.703 21.283 1.00 81.88 82 GLU A O 1
ATOM 682 N N . TYR A 1 83 ? -3.484 -3.962 19.432 1.00 81.50 83 TYR A N 1
ATOM 683 C CA . TYR A 1 83 ? -4.890 -4.336 19.363 1.00 81.50 83 TYR A CA 1
ATOM 684 C C . TYR A 1 83 ? -5.336 -4.983 20.679 1.00 81.50 83 TYR A C 1
ATOM 686 O O . TYR A 1 83 ? -6.341 -4.556 21.234 1.00 81.50 83 TYR A O 1
ATOM 694 N N . LYS A 1 84 ? -4.561 -5.922 21.245 1.00 80.69 84 LYS A N 1
ATOM 695 C CA . LYS A 1 84 ? -4.831 -6.623 22.520 1.00 80.69 84 LYS A CA 1
ATOM 696 C C . LYS A 1 84 ? -4.936 -5.694 23.734 1.00 80.69 84 LYS A C 1
ATOM 698 O O . LYS A 1 84 ? -5.705 -5.992 24.646 1.00 80.69 84 LYS A O 1
ATOM 703 N N . ARG A 1 85 ? -4.193 -4.586 23.759 1.00 79.50 85 ARG A N 1
ATOM 704 C CA . ARG A 1 85 ? -4.255 -3.591 24.846 1.00 79.50 85 ARG A CA 1
ATOM 705 C C . ARG A 1 85 ? -5.563 -2.808 24.856 1.00 79.50 85 ARG A C 1
ATOM 707 O O . ARG A 1 85 ? -5.999 -2.403 25.923 1.00 79.50 85 ARG A O 1
ATOM 714 N N . SER A 1 86 ? -6.205 -2.646 23.700 1.00 79.31 86 SER A N 1
ATOM 715 C CA . SER A 1 86 ? -7.493 -1.946 23.591 1.00 79.31 86 SER A CA 1
ATOM 716 C C . SER A 1 86 ? -8.692 -2.735 24.127 1.00 79.31 86 SER A C 1
ATOM 718 O O . SER A 1 86 ? -9.814 -2.233 24.146 1.00 79.31 86 SER A O 1
ATOM 720 N N . PHE A 1 87 ? -8.489 -3.993 24.519 1.00 78.00 87 PHE A N 1
ATOM 721 C CA . PHE A 1 87 ? -9.580 -4.850 24.946 1.00 78.00 87 PHE A CA 1
ATOM 722 C C . PHE A 1 87 ? -10.054 -4.490 26.348 1.00 78.00 87 PHE A C 1
ATOM 724 O O . PHE A 1 87 ? -9.282 -4.492 27.306 1.00 78.00 87 PHE A O 1
ATOM 731 N N . LEU A 1 88 ? -11.360 -4.283 26.465 1.00 71.12 88 LEU A N 1
ATOM 732 C CA . LEU A 1 88 ? -12.043 -4.087 27.730 1.00 71.12 88 LEU A CA 1
ATOM 733 C C . LEU A 1 88 ? -12.073 -5.427 28.479 1.00 71.12 88 LEU A C 1
ATOM 735 O O . LEU A 1 88 ? -12.495 -6.459 27.941 1.00 71.12 88 LEU A O 1
ATOM 739 N N . ALA A 1 89 ? -11.571 -5.426 29.712 1.00 62.47 89 ALA A N 1
ATOM 740 C CA . ALA A 1 89 ? -11.563 -6.590 30.586 1.00 62.47 89 ALA A CA 1
ATOM 741 C C . ALA A 1 89 ? -12.812 -6.577 31.477 1.00 62.47 89 ALA A C 1
ATOM 743 O O . ALA A 1 89 ? -12.755 -6.174 32.632 1.00 62.47 89 ALA A O 1
ATOM 744 N N . THR A 1 90 ? -13.946 -7.042 30.954 1.00 51.84 90 THR A N 1
ATOM 745 C CA . THR A 1 90 ? -15.135 -7.276 31.783 1.00 51.84 90 THR A CA 1
ATOM 746 C C . THR A 1 90 ? -15.066 -8.685 32.374 1.00 51.84 90 THR A C 1
ATOM 748 O O . THR A 1 90 ? -14.861 -9.666 31.653 1.00 51.84 90 THR A O 1
ATOM 751 N N . ALA A 1 91 ? -15.199 -8.785 33.700 1.00 48.50 91 ALA A N 1
ATOM 752 C CA . ALA A 1 91 ? -15.111 -10.035 34.449 1.00 48.50 91 ALA A CA 1
ATOM 753 C C . ALA A 1 91 ? -16.008 -11.135 33.843 1.00 48.50 91 ALA A C 1
ATOM 755 O O . ALA A 1 91 ? -17.231 -11.034 33.843 1.00 48.50 91 ALA A O 1
ATOM 756 N N . GLY A 1 92 ? -15.379 -12.192 33.320 1.00 55.31 92 GLY A N 1
ATOM 757 C CA . GLY A 1 92 ? -16.036 -13.455 32.973 1.00 55.31 92 GLY A CA 1
ATOM 758 C C . GLY A 1 92 ? -16.465 -13.663 31.516 1.00 55.31 92 GLY A C 1
ATOM 759 O O . GLY A 1 92 ? -16.594 -14.819 31.116 1.00 55.31 92 GLY A O 1
ATOM 760 N N . GLN A 1 93 ? -16.626 -12.634 30.671 1.00 52.25 93 GLN A N 1
ATOM 761 C CA . GLN A 1 93 ? -16.985 -12.856 29.259 1.00 52.25 93 GLN A CA 1
ATOM 762 C C . GLN A 1 93 ? -16.254 -11.944 28.272 1.00 52.25 93 GLN A C 1
ATOM 764 O O . GLN A 1 93 ? -16.393 -10.733 28.288 1.00 52.25 93 GLN A O 1
ATOM 769 N N . ARG A 1 94 ? -15.523 -12.617 27.366 1.00 55.00 94 ARG A N 1
ATOM 770 C CA . ARG A 1 94 ? -14.927 -12.163 26.097 1.00 55.00 94 ARG A CA 1
ATOM 771 C C . ARG A 1 94 ? -14.362 -10.742 26.108 1.00 55.00 94 ARG A C 1
ATOM 773 O O . ARG A 1 94 ? -15.089 -9.775 25.940 1.00 55.00 94 ARG A O 1
ATOM 780 N N . ARG A 1 95 ? -13.027 -10.676 26.079 1.00 67.00 95 ARG A N 1
ATOM 781 C CA . ARG A 1 95 ? -12.256 -9.524 25.601 1.00 67.00 95 ARG A CA 1
ATOM 782 C C . ARG A 1 95 ? -12.904 -8.993 24.309 1.00 67.00 95 ARG A C 1
ATOM 784 O O . ARG A 1 95 ? -12.754 -9.615 23.253 1.00 67.00 95 ARG A O 1
ATOM 791 N N . LYS A 1 96 ? -13.588 -7.850 24.392 1.00 75.00 96 LYS A N 1
ATOM 792 C CA . LYS A 1 96 ? -14.073 -7.061 23.250 1.00 75.00 96 LYS A CA 1
ATOM 793 C C . LYS A 1 96 ? -13.420 -5.682 23.260 1.00 75.00 96 LYS A C 1
ATOM 795 O O . LYS A 1 96 ? -12.981 -5.222 24.308 1.00 75.00 96 LYS A O 1
ATOM 800 N N . THR A 1 97 ? -13.338 -5.045 22.102 1.00 79.50 97 THR A N 1
ATOM 801 C CA . THR A 1 97 ? -12.787 -3.692 21.939 1.00 79.50 97 THR A CA 1
ATOM 802 C C . THR A 1 97 ? -13.795 -2.788 21.233 1.00 79.50 97 THR A C 1
ATOM 804 O O . THR A 1 97 ? -14.607 -3.268 20.437 1.00 79.50 97 THR A O 1
ATOM 807 N N . ASP A 1 98 ? -13.770 -1.496 21.548 1.00 79.88 98 ASP A N 1
ATOM 808 C CA . ASP A 1 98 ? -14.526 -0.458 20.829 1.00 79.88 98 ASP A CA 1
ATOM 809 C C . ASP A 1 98 ? -13.774 0.033 19.575 1.00 79.88 98 ASP A C 1
ATOM 811 O O . ASP A 1 98 ? -14.373 0.551 18.633 1.00 79.88 98 ASP A O 1
ATOM 815 N N . ILE A 1 99 ? -12.457 -0.196 19.523 1.00 82.06 99 ILE A N 1
ATOM 816 C CA . ILE A 1 99 ? -11.595 0.274 18.437 1.00 82.06 99 ILE A CA 1
ATOM 817 C C . ILE A 1 99 ? -11.803 -0.584 17.184 1.00 82.06 99 ILE A C 1
ATOM 819 O O . ILE A 1 99 ? -11.889 -1.818 17.253 1.00 82.06 99 ILE A O 1
ATOM 823 N N . ASP A 1 100 ? -11.871 0.063 16.019 1.00 84.25 100 ASP A N 1
ATOM 824 C CA . ASP A 1 100 ? -11.938 -0.642 14.746 1.00 84.25 100 ASP A CA 1
ATOM 825 C C . ASP A 1 100 ? -10.580 -1.290 14.443 1.00 84.25 100 ASP A C 1
ATOM 827 O O . ASP A 1 100 ? -9.526 -0.665 14.542 1.00 84.25 100 ASP A O 1
ATOM 831 N N . ALA A 1 101 ? -10.577 -2.559 14.037 1.00 84.31 101 ALA A N 1
ATOM 832 C CA . ALA A 1 101 ? -9.353 -3.229 13.614 1.00 84.31 101 ALA A CA 1
ATOM 833 C C . ALA A 1 101 ? -8.640 -2.479 12.472 1.00 84.31 101 ALA A C 1
ATOM 835 O O . ALA A 1 101 ? -7.424 -2.577 12.367 1.00 84.31 101 ALA A O 1
ATOM 836 N N . ALA A 1 102 ? -9.355 -1.725 11.631 1.00 85.94 102 ALA A N 1
ATOM 837 C CA . ALA A 1 102 ? -8.742 -0.904 10.588 1.00 85.94 102 ALA A CA 1
ATOM 838 C C . ALA A 1 102 ? -7.899 0.264 11.133 1.00 85.94 102 ALA A C 1
ATOM 840 O O . ALA A 1 102 ? -6.972 0.681 10.445 1.00 85.94 102 ALA A O 1
ATOM 841 N N . ASP A 1 103 ? -8.172 0.745 12.351 1.00 84.94 103 ASP A N 1
ATOM 842 C CA . ASP A 1 103 ? -7.417 1.845 12.967 1.00 84.94 103 ASP A CA 1
ATOM 843 C C . ASP A 1 103 ? -6.027 1.379 13.427 1.00 84.94 103 ASP A C 1
ATOM 845 O O . ASP A 1 103 ? -5.055 2.125 13.342 1.00 84.94 103 ASP A O 1
ATOM 849 N N . VAL A 1 104 ? -5.915 0.120 13.870 1.00 84.94 104 VAL A N 1
ATOM 850 C CA . VAL A 1 104 ? -4.638 -0.489 14.289 1.00 84.94 104 VAL A CA 1
ATOM 851 C C . VAL A 1 104 ? -3.917 -1.143 13.107 1.00 84.94 104 VAL A C 1
ATOM 853 O O . VAL A 1 104 ? -2.710 -0.992 12.927 1.00 84.94 104 VAL A O 1
ATOM 856 N N . PHE A 1 105 ? -4.653 -1.868 12.263 1.00 84.81 105 PHE A N 1
ATOM 857 C CA . PHE A 1 105 ? -4.125 -2.538 11.075 1.00 84.81 105 PHE A CA 1
ATOM 858 C C . PHE A 1 105 ? -4.292 -1.657 9.831 1.00 84.81 105 PHE A C 1
ATOM 860 O O . PHE A 1 105 ? -4.925 -2.063 8.851 1.00 84.81 105 PHE A O 1
ATOM 867 N N . ASP A 1 106 ? -3.712 -0.456 9.872 1.00 86.31 106 ASP A N 1
ATOM 868 C CA . ASP A 1 106 ? -3.767 0.477 8.746 1.00 86.31 106 ASP A CA 1
ATOM 869 C C . ASP A 1 106 ? -3.045 -0.075 7.504 1.00 86.31 106 ASP A C 1
ATOM 871 O O . ASP A 1 106 ? -2.000 -0.733 7.579 1.00 86.31 106 ASP A O 1
ATOM 875 N N . GLU A 1 107 ? -3.587 0.248 6.329 1.00 85.19 107 GLU A N 1
ATOM 876 C CA . GLU A 1 107 ? -3.052 -0.168 5.036 1.00 85.19 107 GLU A CA 1
ATOM 877 C C . GLU A 1 107 ? -1.611 0.291 4.835 1.00 85.19 107 GLU A C 1
ATOM 879 O O . GLU A 1 107 ? -0.793 -0.497 4.364 1.00 85.19 107 GLU A O 1
ATOM 884 N N . ARG A 1 108 ? -1.249 1.525 5.204 1.00 82.94 108 ARG A N 1
ATOM 885 C CA . ARG A 1 108 ? 0.121 2.014 4.987 1.00 82.94 108 ARG A CA 1
ATOM 886 C C . ARG A 1 108 ? 1.099 1.333 5.929 1.00 82.94 108 ARG A C 1
ATOM 888 O O . ARG A 1 108 ? 2.165 0.906 5.483 1.00 82.94 108 ARG A O 1
ATOM 895 N N . SER A 1 109 ? 0.729 1.205 7.200 1.00 84.44 109 SER A N 1
ATOM 896 C CA . SER A 1 109 ? 1.579 0.626 8.243 1.00 84.44 109 SER A CA 1
ATOM 897 C C . SER A 1 109 ? 1.829 -0.861 8.014 1.00 84.44 109 SER A C 1
ATOM 899 O O . SER A 1 109 ? 2.973 -1.318 8.037 1.00 84.44 109 SER A O 1
ATOM 901 N N . VAL A 1 110 ? 0.772 -1.622 7.727 1.00 84.06 110 VAL A N 1
ATOM 902 C CA . VAL A 1 110 ? 0.881 -3.062 7.500 1.00 84.06 110 VAL A CA 1
ATOM 903 C C . VAL A 1 110 ? 1.556 -3.327 6.158 1.00 84.06 110 VAL A C 1
ATOM 905 O O . VAL A 1 110 ? 2.559 -4.036 6.107 1.00 84.06 110 VAL A O 1
ATOM 908 N N . LEU A 1 111 ? 1.069 -2.735 5.064 1.00 83.88 111 LEU A N 1
ATOM 909 C CA . LEU A 1 111 ? 1.589 -3.027 3.727 1.00 83.88 111 LEU A CA 1
ATOM 910 C C . LEU A 1 111 ? 3.037 -2.546 3.559 1.00 83.88 111 LEU A C 1
ATOM 912 O O . LEU A 1 111 ? 3.823 -3.232 2.905 1.00 83.88 111 LEU A O 1
ATOM 916 N N . GLY A 1 112 ? 3.416 -1.449 4.225 1.00 82.75 112 GLY A N 1
ATOM 917 C CA . GLY A 1 112 ? 4.782 -0.926 4.272 1.00 82.75 112 GLY A CA 1
ATOM 918 C C . GLY A 1 112 ? 5.809 -1.889 4.878 1.00 82.75 112 GLY A C 1
ATOM 919 O O . GLY A 1 112 ? 6.951 -1.916 4.418 1.00 82.75 112 GLY A O 1
ATOM 920 N N . LYS A 1 113 ? 5.420 -2.738 5.846 1.00 81.94 113 LYS A N 1
ATOM 921 C CA . LYS A 1 113 ? 6.313 -3.775 6.403 1.00 81.94 113 LYS A CA 1
ATOM 922 C C . LYS A 1 113 ? 6.567 -4.929 5.426 1.00 81.94 113 LYS A C 1
ATOM 924 O O . LYS A 1 113 ? 7.648 -5.514 5.429 1.00 81.94 113 LYS A O 1
ATOM 929 N N . TYR A 1 114 ? 5.596 -5.261 4.572 1.00 80.00 114 TYR A N 1
ATOM 930 C CA . TYR A 1 114 ? 5.717 -6.372 3.614 1.00 80.00 114 TYR A CA 1
ATOM 931 C C . TYR A 1 114 ? 6.301 -5.945 2.267 1.00 80.00 114 TYR A C 1
ATOM 933 O O . TYR A 1 114 ? 7.003 -6.725 1.606 1.00 80.00 114 TYR A O 1
ATOM 941 N N . VAL A 1 115 ? 5.987 -4.722 1.851 1.00 84.81 115 VAL A N 1
ATOM 942 C CA . VAL A 1 115 ? 6.269 -4.173 0.533 1.00 84.81 115 VAL A CA 1
ATOM 943 C C . VAL A 1 115 ? 6.795 -2.752 0.716 1.00 84.81 115 VAL A C 1
ATOM 945 O O . VAL A 1 115 ? 6.101 -1.890 1.239 1.00 84.81 115 VAL A O 1
ATOM 948 N N . ASN A 1 116 ? 8.020 -2.479 0.258 1.00 88.00 116 ASN A N 1
ATOM 949 C CA . ASN A 1 116 ? 8.562 -1.119 0.260 1.00 88.00 116 ASN A CA 1
ATOM 950 C C . ASN A 1 116 ? 7.820 -0.270 -0.784 1.00 88.00 116 ASN A C 1
ATOM 952 O O . ASN A 1 116 ? 8.241 -0.183 -1.935 1.00 88.00 116 ASN A O 1
ATOM 956 N N . VAL A 1 117 ? 6.692 0.319 -0.385 1.00 87.19 117 VAL A N 1
ATOM 957 C CA . VAL A 1 117 ? 5.774 1.063 -1.261 1.00 87.19 117 VAL A CA 1
ATOM 958 C C . VAL A 1 117 ? 6.509 2.154 -2.044 1.00 87.19 117 VAL A C 1
ATOM 960 O O . VAL A 1 117 ? 6.295 2.299 -3.243 1.00 87.19 117 VAL A O 1
ATOM 963 N N . ARG A 1 118 ? 7.451 2.856 -1.401 1.00 89.12 118 ARG A N 1
ATOM 964 C CA . ARG A 1 118 ? 8.226 3.931 -2.035 1.00 89.12 118 ARG A CA 1
ATOM 965 C C . ARG A 1 118 ? 9.130 3.430 -3.161 1.00 89.12 118 ARG A C 1
ATOM 967 O O . ARG A 1 118 ? 9.274 4.120 -4.162 1.00 89.12 118 ARG A O 1
ATOM 974 N N . TYR A 1 119 ? 9.725 2.246 -3.009 1.00 91.69 119 TYR A N 1
ATOM 975 C CA . TYR A 1 119 ? 10.513 1.631 -4.079 1.00 91.69 119 TYR A CA 1
ATOM 976 C C . TYR A 1 119 ? 9.637 1.325 -5.297 1.00 91.69 119 TYR A C 1
ATOM 978 O O . TYR A 1 119 ? 9.999 1.678 -6.413 1.00 91.69 119 TYR A O 1
ATOM 986 N N . TRP A 1 120 ? 8.471 0.715 -5.081 1.00 92.56 120 TRP A N 1
ATOM 987 C CA . TRP A 1 120 ? 7.592 0.297 -6.176 1.00 92.56 120 TRP A CA 1
ATOM 988 C C . TRP A 1 120 ? 6.980 1.467 -6.934 1.00 92.56 120 TRP A C 1
ATOM 990 O O . TRP A 1 120 ? 7.002 1.443 -8.161 1.00 92.56 120 TRP A O 1
ATOM 1000 N N . MET A 1 121 ? 6.614 2.536 -6.222 1.00 91.31 121 MET A N 1
ATOM 1001 C CA . MET A 1 121 ? 6.143 3.782 -6.832 1.00 91.31 121 MET A CA 1
ATOM 1002 C C . MET A 1 121 ? 7.195 4.451 -7.731 1.00 91.31 121 MET A C 1
ATOM 1004 O O . MET A 1 121 ? 6.844 5.249 -8.597 1.00 91.31 121 MET A O 1
ATOM 1008 N N . ALA A 1 122 ? 8.484 4.145 -7.543 1.00 95.31 122 ALA A N 1
ATOM 1009 C CA . ALA A 1 122 ? 9.562 4.684 -8.366 1.00 95.31 122 ALA A CA 1
ATOM 1010 C C . ALA A 1 122 ? 9.822 3.865 -9.646 1.00 95.31 122 ALA A C 1
ATOM 1012 O O . ALA A 1 122 ? 10.362 4.412 -10.607 1.00 95.31 122 ALA A O 1
ATOM 1013 N N . VA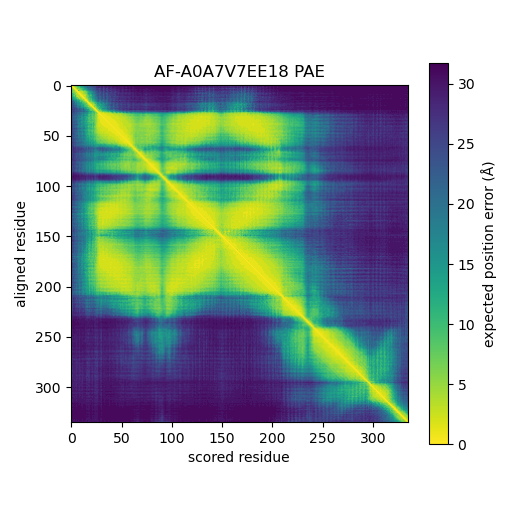L A 1 123 ? 9.430 2.585 -9.699 1.00 95.62 123 VAL A N 1
ATOM 1014 C CA . VAL A 1 123 ? 9.734 1.673 -10.823 1.00 95.62 123 VAL A CA 1
ATOM 1015 C C . VAL A 1 123 ? 9.140 2.134 -12.165 1.00 95.62 123 VAL A C 1
ATOM 1017 O O . VAL A 1 123 ? 9.846 2.089 -13.175 1.00 95.62 123 VAL A O 1
ATOM 1020 N N . PRO A 1 124 ? 7.893 2.636 -12.246 1.00 96.25 124 PRO A N 1
ATOM 1021 C CA . PRO A 1 124 ? 7.409 3.242 -13.485 1.00 96.25 124 PRO A CA 1
ATOM 1022 C C . PRO A 1 124 ? 8.286 4.399 -13.973 1.00 96.25 124 PRO A C 1
ATOM 1024 O O . PRO A 1 124 ? 8.569 4.511 -15.169 1.00 96.25 124 PRO A O 1
ATOM 1027 N N . GLY A 1 125 ? 8.737 5.252 -13.049 1.00 96.56 125 GLY A N 1
ATOM 1028 C CA . GLY A 1 125 ? 9.598 6.392 -13.355 1.00 96.56 125 GLY A CA 1
ATOM 1029 C C . GLY A 1 125 ? 10.983 5.968 -13.844 1.00 96.56 125 GLY A C 1
ATOM 1030 O O . GLY A 1 125 ? 11.524 6.589 -14.763 1.00 96.56 125 GLY A O 1
ATOM 1031 N N . THR A 1 126 ? 11.540 4.883 -13.296 1.00 96.50 126 THR A N 1
ATOM 1032 C CA . THR A 1 126 ? 12.817 4.329 -13.769 1.00 96.50 126 THR A CA 1
ATOM 1033 C C . THR A 1 126 ? 12.681 3.717 -15.160 1.00 96.50 126 THR A C 1
ATOM 1035 O O . THR A 1 126 ? 13.527 3.989 -16.003 1.00 96.50 126 THR A O 1
ATOM 1038 N N . LEU A 1 127 ? 11.604 2.975 -15.449 1.00 95.94 127 LEU A N 1
ATOM 1039 C CA . LEU A 1 127 ? 11.320 2.424 -16.785 1.00 95.94 127 LEU A CA 1
ATOM 1040 C C . LEU A 1 127 ? 11.194 3.518 -17.854 1.00 95.94 127 LEU A C 1
ATOM 1042 O O . LEU A 1 127 ? 11.771 3.395 -18.935 1.00 95.94 127 LEU A O 1
ATOM 1046 N N . LEU A 1 128 ? 10.483 4.604 -17.536 1.00 97.00 128 LEU A N 1
ATOM 1047 C CA . LEU A 1 128 ? 10.350 5.754 -18.430 1.00 97.00 128 LEU A CA 1
ATOM 1048 C C . LEU A 1 128 ? 11.709 6.417 -18.679 1.00 97.00 128 LEU A C 1
ATOM 1050 O O . LEU A 1 128 ? 12.095 6.629 -19.828 1.00 97.00 128 LEU A O 1
ATOM 1054 N N . SER A 1 129 ? 12.458 6.690 -17.607 1.00 96.94 129 SER A N 1
ATOM 1055 C CA . SER A 1 129 ? 13.805 7.267 -17.691 1.00 96.94 129 SER A CA 1
ATOM 1056 C C . SER A 1 129 ? 14.761 6.383 -18.493 1.00 96.94 129 SER A C 1
ATOM 1058 O O . SER A 1 129 ? 15.590 6.898 -19.237 1.00 96.94 129 SER A O 1
ATOM 1060 N N . LEU A 1 130 ? 14.629 5.059 -18.395 1.00 95.75 130 LEU A N 1
ATOM 1061 C CA . LEU A 1 130 ? 15.437 4.104 -19.150 1.00 95.75 130 LEU A CA 1
ATOM 1062 C C . LEU A 1 130 ? 15.106 4.140 -20.654 1.00 95.75 130 LEU A C 1
ATOM 1064 O O . LEU A 1 130 ? 16.011 4.047 -21.480 1.00 95.75 130 LEU A O 1
ATOM 1068 N N . GLY A 1 131 ? 13.840 4.360 -21.024 1.00 93.62 131 GLY A N 1
ATOM 1069 C CA . GLY A 1 131 ? 13.439 4.621 -22.414 1.00 93.62 131 GLY A CA 1
ATOM 1070 C C . GLY A 1 131 ? 13.999 5.940 -22.961 1.00 93.62 131 GLY A C 1
ATOM 1071 O O . GLY A 1 131 ? 14.538 5.980 -24.069 1.00 93.62 131 GLY A O 1
ATOM 1072 N N . ILE A 1 132 ? 13.953 7.010 -22.160 1.00 95.44 132 ILE A N 1
ATOM 1073 C CA . ILE A 1 132 ? 14.560 8.309 -22.507 1.00 95.44 132 ILE A CA 1
ATOM 1074 C C . ILE A 1 132 ? 16.083 8.165 -22.661 1.00 95.44 132 ILE A C 1
ATOM 1076 O O . ILE A 1 132 ? 16.663 8.666 -23.621 1.00 95.44 132 ILE A O 1
ATOM 1080 N N . PHE A 1 133 ? 16.737 7.417 -21.772 1.00 94.50 133 PHE A N 1
ATOM 1081 C CA . PHE A 1 133 ? 18.163 7.109 -21.876 1.00 94.50 133 PHE A CA 1
ATOM 1082 C C . PHE A 1 133 ? 18.496 6.351 -23.170 1.00 94.50 133 PHE A C 1
ATOM 1084 O O . PHE A 1 133 ? 19.449 6.704 -23.864 1.00 94.50 133 PHE A O 1
ATOM 1091 N N . GLY A 1 134 ? 17.670 5.370 -23.552 1.00 89.81 134 GLY A N 1
ATOM 1092 C CA . GLY A 1 134 ? 17.787 4.674 -24.836 1.00 89.81 134 GLY A CA 1
ATOM 1093 C C . GLY A 1 134 ? 17.674 5.609 -26.044 1.00 89.81 134 GLY A C 1
ATOM 1094 O O . GLY A 1 134 ? 18.383 5.423 -27.032 1.00 89.81 134 GLY A O 1
ATOM 1095 N N . THR A 1 135 ? 16.865 6.667 -25.935 1.00 91.38 135 THR A N 1
ATOM 1096 C CA . THR A 1 135 ? 16.733 7.704 -26.973 1.00 91.38 135 THR A CA 1
ATOM 1097 C C . THR A 1 135 ? 18.051 8.440 -27.179 1.00 91.38 135 THR A C 1
ATOM 1099 O O . THR A 1 135 ? 18.543 8.536 -28.304 1.00 91.38 135 THR A O 1
ATOM 1102 N N . PHE A 1 136 ? 18.660 8.914 -26.091 1.00 92.81 136 PHE A N 1
ATOM 1103 C CA . PHE A 1 136 ? 19.954 9.590 -26.153 1.00 92.81 136 PHE A CA 1
ATOM 1104 C C . PHE A 1 136 ? 21.051 8.670 -26.683 1.00 92.81 136 PHE A C 1
ATOM 1106 O O . PHE A 1 136 ? 21.847 9.091 -27.523 1.00 92.81 136 PHE A O 1
ATOM 1113 N N . LEU A 1 137 ? 21.063 7.405 -26.257 1.00 89.25 137 LEU A N 1
ATOM 1114 C CA . LEU A 1 137 ? 22.027 6.421 -26.739 1.00 89.25 137 LEU A CA 1
ATOM 1115 C C . LEU A 1 137 ? 21.851 6.147 -28.242 1.00 89.25 137 LEU A C 1
ATOM 1117 O O . LEU A 1 137 ? 22.832 6.139 -28.979 1.00 89.25 137 LEU A O 1
ATOM 1121 N N . GLY A 1 138 ? 20.610 5.987 -28.711 1.00 87.25 138 GLY A N 1
ATOM 1122 C CA . GLY A 1 138 ? 20.289 5.751 -30.120 1.00 87.25 138 GLY A CA 1
ATOM 1123 C C . GLY A 1 138 ? 20.677 6.916 -31.030 1.00 87.25 138 GLY A C 1
ATOM 1124 O O . GLY A 1 138 ? 21.291 6.697 -32.073 1.00 87.25 138 GLY A O 1
ATOM 1125 N N . LEU A 1 139 ? 20.390 8.154 -30.617 1.00 89.38 139 LEU A N 1
ATOM 1126 C CA . LEU A 1 139 ? 20.789 9.350 -31.366 1.00 89.38 139 LEU A CA 1
ATOM 1127 C C . LEU A 1 139 ? 22.307 9.544 -31.371 1.00 89.38 139 LEU A C 1
ATOM 1129 O O . LEU A 1 139 ? 22.875 9.851 -32.416 1.00 89.38 139 LEU A O 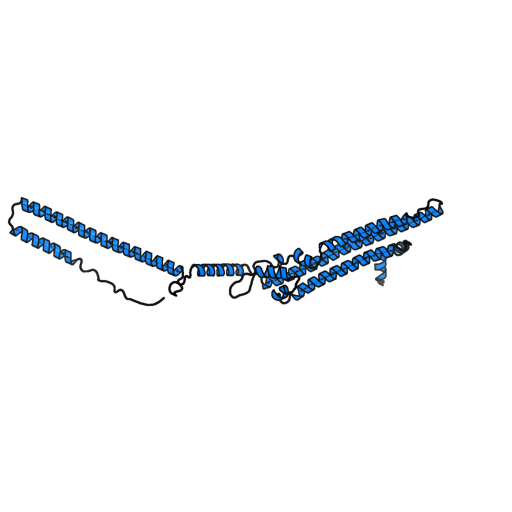1
ATOM 1133 N N . THR A 1 140 ? 22.969 9.308 -30.234 1.00 88.62 140 THR A N 1
ATOM 1134 C CA . THR A 1 140 ? 24.433 9.400 -30.142 1.00 88.62 140 THR A CA 1
ATOM 1135 C C . THR A 1 140 ? 25.087 8.409 -31.103 1.00 88.62 140 THR A C 1
ATOM 1137 O O . THR A 1 140 ? 25.908 8.810 -31.921 1.00 88.62 140 THR A O 1
ATOM 1140 N N . LEU A 1 141 ? 24.658 7.142 -31.089 1.00 84.19 141 LEU A N 1
ATOM 1141 C CA . LEU A 1 141 ? 25.161 6.108 -32.002 1.00 84.19 141 LEU A CA 1
ATOM 1142 C C . LEU A 1 141 ? 24.804 6.368 -33.478 1.00 84.19 141 LEU A C 1
ATOM 1144 O O . LEU A 1 141 ? 25.517 5.916 -34.369 1.00 84.19 141 LEU A O 1
ATOM 1148 N N . GLY A 1 142 ? 23.710 7.086 -33.750 1.00 83.50 142 GLY A N 1
ATOM 1149 C CA . GLY A 1 142 ? 23.313 7.470 -35.107 1.00 83.50 142 GLY A CA 1
ATOM 1150 C C . GLY A 1 142 ? 24.185 8.566 -35.722 1.00 83.50 142 GLY A C 1
ATOM 1151 O O . GLY A 1 142 ? 24.347 8.602 -36.939 1.00 83.50 142 GLY A O 1
ATOM 1152 N N . ILE A 1 143 ? 24.744 9.454 -34.894 1.00 86.88 143 ILE A N 1
ATOM 1153 C CA . ILE A 1 143 ? 25.587 10.578 -35.336 1.00 86.88 143 ILE A CA 1
ATOM 1154 C C . ILE A 1 143 ? 27.077 10.202 -35.322 1.00 86.88 143 ILE A C 1
ATOM 1156 O O . ILE A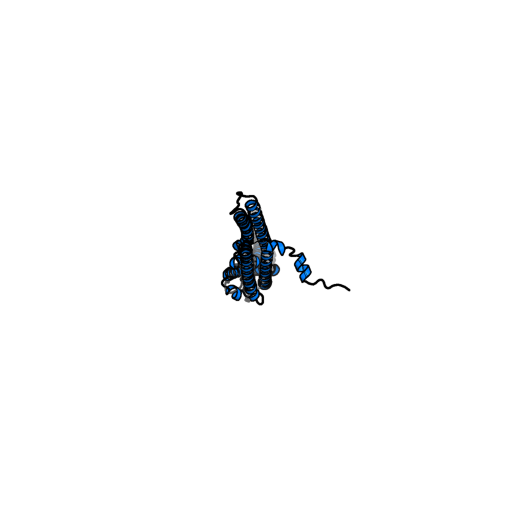 1 143 ? 27.868 10.771 -36.077 1.00 86.88 143 ILE A O 1
ATOM 1160 N N . THR A 1 144 ? 27.491 9.239 -34.493 1.00 79.31 144 THR A N 1
ATOM 1161 C CA . THR A 1 144 ? 28.886 8.777 -34.469 1.00 79.31 144 THR A CA 1
ATOM 1162 C C . THR A 1 144 ? 29.303 8.235 -35.836 1.00 79.31 144 THR A C 1
ATOM 1164 O O . THR A 1 144 ? 28.696 7.295 -36.342 1.00 79.31 144 THR A O 1
ATOM 1167 N N . GLY A 1 145 ? 30.356 8.813 -36.421 1.00 72.38 145 GLY A N 1
ATOM 1168 C CA . GLY A 1 145 ? 30.849 8.420 -37.747 1.00 72.38 145 GLY A CA 1
ATOM 1169 C C . GLY A 1 145 ? 30.144 9.107 -38.922 1.00 72.38 145 GLY A C 1
ATOM 1170 O O . GLY A 1 145 ? 30.183 8.589 -40.036 1.00 72.38 145 GLY A O 1
ATOM 1171 N N . PHE A 1 146 ? 29.489 10.250 -38.693 1.00 83.25 146 PHE A N 1
ATOM 1172 C CA . PHE A 1 146 ? 28.979 11.094 -39.773 1.00 83.25 146 PHE A CA 1
ATOM 1173 C C . PHE A 1 146 ? 30.140 11.672 -40.601 1.00 83.25 146 PHE A C 1
ATOM 1175 O O . PHE A 1 146 ? 30.968 12.412 -40.071 1.00 83.25 146 PHE A O 1
ATOM 1182 N N . ASP A 1 147 ? 30.196 11.327 -41.888 1.00 82.19 147 ASP A N 1
ATOM 1183 C CA . ASP A 1 147 ? 31.265 11.692 -42.815 1.00 82.19 147 ASP A CA 1
ATOM 1184 C C . ASP A 1 147 ? 30.695 12.466 -44.012 1.00 82.19 147 ASP A C 1
ATOM 1186 O O . ASP A 1 147 ? 29.812 11.994 -44.729 1.00 82.19 147 ASP A O 1
ATOM 1190 N N . THR A 1 148 ? 31.224 13.669 -44.240 1.00 86.06 148 THR A N 1
ATOM 1191 C CA . THR A 1 148 ? 30.838 14.553 -45.350 1.00 86.06 148 THR A CA 1
ATOM 1192 C C . THR A 1 148 ? 31.872 14.602 -46.471 1.00 86.06 148 THR A C 1
ATOM 1194 O O . THR A 1 148 ? 31.814 15.499 -47.307 1.00 86.06 148 THR A O 1
ATOM 1197 N N . SER A 1 149 ? 32.834 13.678 -46.489 1.00 87.19 149 SER A N 1
ATOM 1198 C CA . SER A 1 149 ? 33.961 13.719 -47.426 1.00 87.19 149 SER A CA 1
ATOM 1199 C C . SER A 1 149 ? 33.534 13.562 -48.888 1.00 87.19 149 SER A C 1
ATOM 1201 O O . SER A 1 149 ? 34.065 14.261 -49.740 1.00 87.19 149 SER A O 1
ATOM 1203 N N . ASN A 1 150 ? 32.563 12.686 -49.182 1.00 89.31 150 ASN A N 1
ATOM 1204 C CA . ASN A 1 150 ? 32.048 12.420 -50.533 1.00 89.31 150 ASN A CA 1
ATOM 1205 C C . ASN A 1 150 ? 30.531 12.135 -50.513 1.00 89.31 150 ASN A C 1
ATOM 1207 O O . ASN A 1 150 ? 29.979 11.761 -49.479 1.00 89.31 150 ASN A O 1
ATOM 1211 N N . ILE A 1 151 ? 29.854 12.243 -51.666 1.00 85.88 151 ILE A N 1
ATOM 1212 C CA . ILE A 1 151 ? 28.395 12.006 -51.801 1.00 85.88 151 ILE A CA 1
ATOM 1213 C C . ILE A 1 151 ? 27.992 10.596 -51.325 1.00 85.88 151 ILE A C 1
ATOM 1215 O O . ILE A 1 151 ? 26.974 10.433 -50.652 1.00 85.88 151 ILE A O 1
ATOM 1219 N N . GLU A 1 152 ? 28.807 9.584 -51.627 1.00 85.25 152 GLU A N 1
ATOM 1220 C CA . GLU A 1 152 ? 28.587 8.197 -51.194 1.00 85.25 152 GLU A CA 1
ATOM 1221 C C . GLU A 1 152 ? 28.690 8.050 -49.665 1.00 85.25 152 GLU A C 1
ATOM 1223 O O . GLU A 1 152 ? 27.827 7.416 -49.048 1.00 85.25 152 GLU A O 1
ATOM 1228 N N . SER A 1 153 ? 29.678 8.706 -49.040 1.00 83.44 153 SER A N 1
ATOM 1229 C CA . SER A 1 153 ? 29.814 8.773 -47.577 1.00 83.44 153 SER A CA 1
ATOM 1230 C C . SER A 1 153 ? 28.601 9.446 -46.936 1.00 83.44 153 SER A C 1
ATOM 1232 O O . SER A 1 153 ? 28.034 8.901 -45.990 1.00 83.44 153 SER A O 1
ATOM 1234 N N . ILE A 1 154 ? 28.126 10.562 -47.504 1.00 87.44 154 ILE A N 1
ATOM 1235 C CA . ILE A 1 154 ? 26.946 11.289 -47.009 1.00 87.44 154 ILE A CA 1
ATOM 1236 C C . ILE A 1 154 ? 25.706 10.388 -47.035 1.00 87.44 154 ILE A C 1
ATOM 1238 O O . ILE A 1 154 ? 24.959 10.329 -46.055 1.00 87.44 154 ILE A O 1
ATOM 1242 N N . GLN A 1 155 ? 25.483 9.642 -48.122 1.00 85.69 155 GLN A N 1
ATOM 1243 C CA . GLN A 1 155 ? 24.351 8.718 -48.208 1.00 85.69 155 GLN A CA 1
ATOM 1244 C C . GLN A 1 155 ? 24.451 7.590 -47.164 1.00 85.69 155 GLN A C 1
ATOM 1246 O O . GLN A 1 155 ? 23.436 7.207 -46.574 1.00 85.69 155 GLN A O 1
ATOM 1251 N N . GLY A 1 156 ? 25.657 7.074 -46.906 1.00 82.25 156 GLY A N 1
ATOM 1252 C CA . GLY A 1 156 ? 25.923 6.103 -45.842 1.00 82.25 156 GLY A CA 1
ATOM 1253 C C . GLY A 1 156 ? 25.647 6.668 -44.446 1.00 82.25 156 GLY A C 1
ATOM 1254 O O . GLY A 1 156 ? 24.938 6.042 -43.656 1.00 82.25 156 GLY A O 1
ATOM 1255 N N . SER A 1 157 ? 26.119 7.880 -44.160 1.00 84.94 157 SER A N 1
ATOM 1256 C CA . SER A 1 157 ? 25.904 8.559 -42.881 1.00 84.94 157 SER A CA 1
ATOM 1257 C C . SER A 1 157 ? 24.433 8.889 -42.625 1.00 84.94 157 SER A C 1
ATOM 1259 O O . SER A 1 157 ? 23.965 8.718 -41.502 1.00 84.94 157 SER A O 1
ATOM 1261 N N . ILE A 1 158 ? 23.660 9.265 -43.652 1.00 86.56 158 ILE A N 1
ATOM 1262 C CA . ILE A 1 158 ? 22.204 9.453 -43.527 1.00 86.56 158 ILE A CA 1
ATOM 1263 C C . ILE A 1 158 ? 21.509 8.134 -43.161 1.00 86.56 158 ILE A C 1
ATOM 1265 O O . ILE A 1 158 ? 20.616 8.130 -42.314 1.00 86.56 158 ILE A O 1
ATOM 1269 N N . ARG A 1 159 ? 21.917 6.999 -43.746 1.00 83.12 159 ARG A N 1
ATOM 1270 C CA . ARG A 1 159 ? 21.350 5.684 -43.391 1.00 83.12 159 ARG A CA 1
ATOM 1271 C C . ARG A 1 159 ? 21.638 5.319 -41.934 1.00 83.12 159 ARG A C 1
ATOM 1273 O O . ARG A 1 159 ? 20.729 4.862 -41.243 1.00 83.12 159 ARG A O 1
ATOM 1280 N N . THR A 1 160 ? 22.860 5.553 -41.457 1.00 81.31 160 THR A N 1
ATOM 1281 C CA . THR A 1 160 ? 23.236 5.333 -40.049 1.00 81.31 160 THR A CA 1
ATOM 1282 C C . THR A 1 160 ? 22.453 6.248 -39.108 1.00 81.31 160 THR A C 1
ATOM 1284 O O . THR A 1 160 ? 21.911 5.775 -38.108 1.00 81.31 160 THR A O 1
ATOM 1287 N N . LEU A 1 161 ? 22.301 7.527 -39.462 1.00 86.12 161 LEU A N 1
ATOM 1288 C CA . LEU A 1 161 ? 21.537 8.501 -38.684 1.00 86.12 161 LEU A CA 1
ATOM 1289 C C . LEU A 1 161 ? 20.062 8.111 -38.566 1.00 86.12 161 LEU A C 1
ATOM 1291 O O . LEU A 1 161 ? 19.507 8.098 -37.466 1.00 86.12 161 LEU A O 1
ATOM 1295 N N . LEU A 1 162 ? 19.435 7.734 -39.684 1.00 85.75 162 LEU A N 1
ATOM 1296 C CA . LEU A 1 162 ? 18.061 7.237 -39.689 1.00 85.75 162 LEU A CA 1
ATOM 1297 C C . LEU A 1 162 ? 17.936 5.963 -38.836 1.00 85.75 162 LEU A C 1
ATOM 1299 O O . LEU A 1 162 ? 16.977 5.837 -38.076 1.00 85.75 162 LEU A O 1
ATOM 1303 N N . GLY A 1 163 ? 18.910 5.046 -38.899 1.00 82.12 163 GLY A N 1
ATOM 1304 C CA . GLY A 1 163 ? 18.953 3.836 -38.064 1.00 82.12 163 GLY A CA 1
ATOM 1305 C C . GLY A 1 163 ? 19.049 4.130 -36.561 1.00 82.12 163 GLY A C 1
ATOM 1306 O O . GLY A 1 163 ? 18.341 3.517 -35.753 1.00 82.12 163 GLY A O 1
ATOM 1307 N N . GLY A 1 164 ? 19.873 5.109 -36.179 1.00 83.44 164 GLY A N 1
ATOM 1308 C CA . GLY A 1 164 ? 19.977 5.600 -34.802 1.00 83.44 164 GLY A CA 1
ATOM 1309 C C . GLY A 1 164 ? 18.690 6.268 -34.318 1.00 83.44 164 GLY A C 1
ATOM 1310 O O . GLY A 1 164 ? 18.233 5.998 -33.207 1.00 83.44 164 GLY A O 1
ATOM 1311 N N . MET A 1 165 ? 18.033 7.050 -35.179 1.00 86.31 165 MET A N 1
ATOM 1312 C CA . MET A 1 165 ? 16.716 7.633 -34.902 1.00 86.31 165 MET A CA 1
ATOM 1313 C C . MET A 1 165 ? 15.640 6.553 -34.705 1.00 86.31 165 MET A C 1
ATOM 1315 O O . MET A 1 165 ? 14.852 6.637 -33.763 1.00 86.31 165 MET A O 1
ATOM 1319 N N . GLY A 1 166 ? 15.634 5.502 -35.532 1.00 86.00 166 GLY A N 1
ATOM 1320 C CA . GLY A 1 166 ? 14.737 4.354 -35.361 1.00 86.00 166 GLY A CA 1
ATOM 1321 C C . GLY A 1 166 ? 14.959 3.633 -34.027 1.00 86.00 166 GLY A C 1
ATOM 1322 O O . GLY A 1 166 ? 14.005 3.331 -33.312 1.00 86.00 166 GLY A O 1
ATOM 1323 N N . THR A 1 167 ? 16.223 3.438 -33.641 1.00 84.69 167 THR A N 1
ATOM 1324 C CA . THR A 1 167 ? 16.601 2.896 -32.324 1.00 84.69 167 THR A CA 1
ATOM 1325 C C . THR A 1 167 ? 16.105 3.780 -31.182 1.00 84.69 167 THR A C 1
ATOM 1327 O O . THR A 1 167 ? 15.535 3.283 -30.207 1.00 84.69 167 THR A O 1
ATOM 1330 N N . ALA A 1 168 ? 16.280 5.093 -31.304 1.00 88.94 168 ALA A N 1
ATOM 1331 C CA . ALA A 1 168 ? 15.852 6.054 -30.301 1.00 88.94 168 ALA A CA 1
ATOM 1332 C C . ALA A 1 168 ? 14.326 6.020 -30.099 1.00 88.94 168 ALA A C 1
ATOM 1334 O O . ALA A 1 168 ? 13.845 5.943 -28.969 1.00 88.94 168 ALA A O 1
ATOM 1335 N N . PHE A 1 169 ? 13.565 5.977 -31.194 1.00 89.56 169 PHE A N 1
ATOM 1336 C CA . PHE A 1 169 ? 12.109 5.878 -31.144 1.00 89.56 169 PHE A CA 1
ATOM 1337 C C . PHE A 1 169 ? 11.638 4.560 -30.516 1.00 89.56 169 PHE A C 1
ATOM 1339 O O . PHE A 1 169 ? 10.789 4.560 -29.624 1.00 89.56 169 PHE A O 1
ATOM 1346 N N . LEU A 1 170 ? 12.219 3.431 -30.934 1.00 88.81 170 LEU A N 1
ATOM 1347 C CA . LEU A 1 170 ? 11.785 2.111 -30.482 1.00 88.81 170 LEU A CA 1
ATOM 1348 C C . LEU A 1 170 ? 12.079 1.886 -28.991 1.00 88.81 170 LEU A C 1
ATOM 1350 O O . LEU A 1 170 ? 11.229 1.378 -28.262 1.00 88.81 170 LEU A O 1
ATOM 1354 N N . THR A 1 171 ? 13.256 2.298 -28.514 1.00 89.94 171 THR A N 1
ATOM 1355 C CA . THR A 1 171 ? 13.620 2.183 -27.090 1.00 89.94 171 THR A CA 1
ATOM 1356 C C . THR A 1 171 ? 12.742 3.060 -26.193 1.00 89.94 171 THR A C 1
ATOM 1358 O O . THR A 1 171 ? 12.311 2.602 -25.132 1.00 89.94 171 THR A O 1
ATOM 1361 N N . SER A 1 172 ? 12.399 4.272 -26.640 1.00 94.19 172 SER A N 1
ATOM 1362 C CA . SER A 1 172 ? 11.460 5.160 -25.944 1.00 94.19 172 SER A CA 1
ATOM 1363 C C . SER A 1 172 ? 10.052 4.571 -25.867 1.00 94.19 172 SER A C 1
ATOM 1365 O O . SER A 1 172 ? 9.456 4.524 -24.789 1.00 94.19 172 SER A O 1
ATOM 1367 N N . LEU A 1 173 ? 9.544 4.043 -26.987 1.00 93.81 173 LEU A N 1
ATOM 1368 C CA . LEU A 1 173 ? 8.214 3.441 -27.057 1.00 93.81 173 LEU A CA 1
ATOM 1369 C C . LEU A 1 173 ? 8.081 2.262 -26.088 1.00 93.81 173 LEU A C 1
ATOM 1371 O O . LEU A 1 173 ? 7.114 2.196 -25.331 1.00 93.81 173 LEU A O 1
ATOM 1375 N N . TRP A 1 174 ? 9.074 1.367 -26.054 1.00 92.94 174 TRP A N 1
ATOM 1376 C CA . TRP A 1 174 ? 9.081 0.241 -25.118 1.00 92.94 174 TRP A CA 1
ATOM 1377 C C . TRP A 1 174 ? 9.227 0.681 -23.659 1.00 92.94 174 TRP A C 1
ATOM 1379 O O . TRP A 1 174 ? 8.532 0.136 -22.803 1.00 92.94 174 TRP A O 1
ATOM 1389 N N . GLY A 1 175 ? 10.070 1.673 -23.357 1.00 94.69 175 GLY A N 1
ATOM 1390 C CA . GLY A 1 175 ? 10.208 2.210 -21.997 1.00 94.69 175 GLY A CA 1
ATOM 1391 C C . GLY A 1 175 ? 8.917 2.855 -21.483 1.00 94.69 175 GLY A C 1
ATOM 1392 O O . GLY A 1 175 ? 8.480 2.578 -20.365 1.00 94.69 175 GLY A O 1
ATOM 1393 N N . MET A 1 176 ? 8.253 3.655 -22.321 1.00 96.62 176 MET A N 1
ATOM 1394 C CA . MET A 1 176 ? 6.974 4.290 -21.998 1.00 96.62 176 MET A CA 1
ATOM 1395 C C . MET A 1 176 ? 5.844 3.263 -21.861 1.00 96.62 176 MET A C 1
ATOM 1397 O O . MET A 1 176 ? 5.100 3.300 -20.880 1.00 96.62 176 MET A O 1
ATOM 1401 N N . ALA A 1 177 ? 5.740 2.314 -22.796 1.00 95.31 177 ALA A N 1
ATOM 1402 C CA . ALA A 1 177 ? 4.743 1.248 -22.738 1.00 95.31 177 ALA A CA 1
ATOM 1403 C C . ALA A 1 177 ? 4.922 0.378 -21.484 1.00 95.31 177 ALA A C 1
ATOM 1405 O O . ALA A 1 177 ? 3.951 0.118 -20.772 1.00 95.31 177 ALA A O 1
ATOM 1406 N N . ALA A 1 178 ? 6.161 -0.014 -21.163 1.00 94.75 178 ALA A N 1
ATOM 1407 C CA . ALA A 1 178 ? 6.475 -0.769 -19.954 1.00 94.75 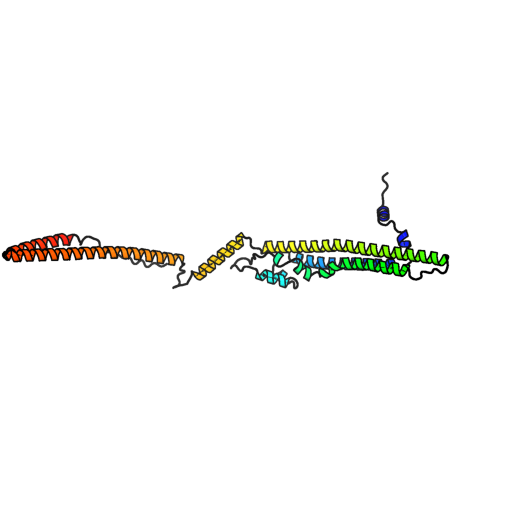178 ALA A CA 1
ATOM 1408 C C . ALA A 1 178 ? 6.159 0.031 -18.681 1.00 94.75 178 ALA A C 1
ATOM 1410 O O . ALA A 1 178 ? 5.588 -0.523 -17.744 1.00 94.75 178 ALA A O 1
ATOM 1411 N N . SER A 1 179 ? 6.472 1.330 -18.645 1.00 97.56 179 SER A N 1
ATOM 1412 C CA . SER A 1 179 ? 6.157 2.218 -17.517 1.00 97.56 179 SER A CA 1
ATOM 1413 C C . SER A 1 179 ? 4.649 2.320 -17.259 1.00 97.56 179 SER A C 1
ATOM 1415 O O . SER A 1 179 ? 4.189 2.158 -16.120 1.00 97.56 179 SER A O 1
ATOM 1417 N N . LEU A 1 180 ? 3.857 2.518 -18.318 1.00 97.19 180 LEU A N 1
ATOM 1418 C CA . LEU A 1 180 ? 2.403 2.609 -18.219 1.00 97.19 180 LEU A CA 1
ATOM 1419 C C . LEU A 1 180 ? 1.789 1.271 -17.792 1.00 97.19 180 LEU A C 1
ATOM 1421 O O . LEU A 1 180 ? 0.978 1.231 -16.865 1.00 97.19 180 LEU A O 1
ATOM 1425 N N . ALA A 1 181 ? 2.220 0.173 -18.418 1.00 96.50 181 ALA A N 1
ATOM 1426 C CA . ALA A 1 181 ? 1.778 -1.169 -18.058 1.00 96.50 181 ALA A CA 1
ATOM 1427 C C . ALA A 1 181 ? 2.111 -1.490 -16.594 1.00 96.50 181 ALA A C 1
ATOM 1429 O O . ALA A 1 181 ? 1.247 -1.967 -15.857 1.00 96.50 181 ALA A O 1
ATOM 1430 N N . PHE A 1 182 ? 3.331 -1.174 -16.144 1.00 96.44 182 PHE A N 1
ATOM 1431 C CA . PHE A 1 182 ? 3.752 -1.419 -14.766 1.00 96.44 182 PHE A CA 1
ATOM 1432 C C . PHE A 1 182 ? 2.899 -0.614 -13.791 1.00 96.44 182 PHE A C 1
ATOM 1434 O O . PHE A 1 182 ? 2.403 -1.181 -12.827 1.00 96.44 182 PHE A O 1
ATOM 1441 N N . SER A 1 183 ? 2.645 0.666 -14.079 1.00 96.69 183 SER A N 1
ATOM 1442 C CA . SER A 1 183 ? 1.818 1.539 -13.233 1.00 96.69 183 SER A CA 1
ATOM 1443 C C . SER A 1 183 ? 0.404 0.995 -13.021 1.00 96.69 183 SER A C 1
ATOM 1445 O O . SER A 1 183 ? -0.135 1.050 -11.914 1.00 96.69 183 SER A O 1
ATOM 1447 N N . VAL A 1 184 ? -0.231 0.485 -14.081 1.00 96.44 184 VAL A N 1
ATOM 1448 C CA . VAL A 1 184 ? -1.586 -0.081 -13.998 1.00 96.44 184 VAL A CA 1
ATOM 1449 C C . VAL A 1 184 ? -1.576 -1.378 -13.189 1.00 96.44 184 VAL A C 1
ATOM 1451 O O . VAL A 1 184 ? -2.413 -1.559 -12.300 1.00 96.44 184 VAL A O 1
ATOM 1454 N N . LEU A 1 185 ? -0.612 -2.262 -13.455 1.00 95.12 185 LEU A N 1
ATOM 1455 C CA . LEU A 1 185 ? -0.476 -3.535 -12.747 1.00 95.12 185 LEU A CA 1
ATOM 1456 C C . LEU A 1 185 ? -0.152 -3.325 -11.264 1.00 95.12 185 LEU A C 1
ATOM 1458 O O . LEU A 1 185 ? -0.801 -3.924 -10.410 1.00 95.12 185 LEU A O 1
ATOM 1462 N N . GLU A 1 186 ? 0.792 -2.441 -10.949 1.00 94.56 186 GLU A N 1
ATOM 1463 C CA . GLU A 1 186 ? 1.185 -2.061 -9.592 1.00 94.56 186 GLU A CA 1
ATOM 1464 C C . GLU A 1 186 ? -0.029 -1.591 -8.778 1.00 94.56 186 GLU A C 1
ATOM 1466 O O . GLU A 1 186 ? -0.312 -2.146 -7.713 1.00 94.56 186 GLU A O 1
ATOM 1471 N N . LYS A 1 187 ? -0.804 -0.633 -9.304 1.00 93.56 187 LYS A N 1
ATOM 1472 C CA . LYS A 1 187 ? -2.029 -0.135 -8.654 1.00 93.56 187 LYS A CA 1
ATOM 1473 C C . LYS A 1 187 ? -3.057 -1.245 -8.446 1.00 93.56 187 LYS A C 1
ATOM 1475 O O . LYS A 1 187 ? -3.669 -1.327 -7.381 1.00 93.56 187 LYS A O 1
ATOM 1480 N N . GLY A 1 188 ? -3.232 -2.122 -9.436 1.00 93.12 188 GLY A N 1
ATOM 1481 C CA . GLY A 1 188 ? -4.117 -3.281 -9.328 1.00 93.12 188 GLY A CA 1
ATOM 1482 C C . GLY A 1 188 ? -3.692 -4.246 -8.218 1.00 93.12 188 GLY A C 1
ATOM 1483 O O . GLY A 1 188 ? -4.526 -4.678 -7.421 1.00 93.12 188 GLY A O 1
ATOM 1484 N N . LEU A 1 189 ? -2.397 -4.558 -8.123 1.00 92.69 189 LEU A N 1
ATOM 1485 C CA . LEU A 1 189 ? -1.841 -5.430 -7.086 1.00 92.69 189 LEU A CA 1
ATOM 1486 C C . LEU A 1 189 ? -1.992 -4.818 -5.687 1.00 92.69 189 LEU A C 1
ATOM 1488 O O . LEU A 1 189 ? -2.430 -5.513 -4.769 1.00 92.69 189 LEU A O 1
ATOM 1492 N N . PHE A 1 190 ? -1.682 -3.530 -5.520 1.00 91.56 190 PHE A N 1
ATOM 1493 C CA . PHE A 1 190 ? -1.847 -2.849 -4.234 1.00 91.56 190 PHE A CA 1
ATOM 1494 C C . PHE A 1 190 ? -3.311 -2.771 -3.802 1.00 91.56 190 PHE A C 1
ATOM 1496 O O . PHE A 1 190 ? -3.616 -3.073 -2.650 1.00 91.56 190 PHE A O 1
ATOM 1503 N N . ASN A 1 191 ? -4.233 -2.474 -4.722 1.00 92.00 191 ASN A N 1
ATOM 1504 C CA . ASN A 1 191 ? -5.665 -2.464 -4.420 1.00 92.00 191 ASN A CA 1
ATOM 1505 C C . ASN A 1 191 ? -6.173 -3.842 -3.979 1.00 92.00 191 ASN A C 1
ATOM 1507 O O . ASN A 1 191 ? -6.968 -3.933 -3.044 1.00 92.00 191 ASN A O 1
ATOM 1511 N N . ARG A 1 192 ? -5.704 -4.927 -4.607 1.00 90.56 192 ARG A N 1
ATOM 1512 C CA . ARG A 1 192 ? -6.045 -6.297 -4.184 1.00 90.56 192 ARG A CA 1
ATOM 1513 C C . ARG A 1 192 ? -5.546 -6.592 -2.771 1.00 90.56 192 ARG A C 1
ATOM 1515 O O . ARG A 1 192 ? -6.318 -7.078 -1.945 1.00 90.56 192 ARG A O 1
ATOM 1522 N N . ALA A 1 193 ? -4.299 -6.231 -2.474 1.00 90.25 193 ALA A N 1
ATOM 1523 C CA . ALA A 1 193 ? -3.726 -6.394 -1.143 1.00 90.25 193 ALA A CA 1
ATOM 1524 C C . ALA A 1 193 ? -4.513 -5.603 -0.080 1.00 90.25 193 ALA A C 1
ATOM 1526 O O . ALA A 1 193 ? -4.860 -6.155 0.965 1.00 90.25 193 ALA A O 1
ATOM 1527 N N . ALA A 1 194 ? -4.876 -4.352 -0.378 1.00 90.62 194 ALA A N 1
ATOM 1528 C CA . ALA A 1 194 ? -5.700 -3.513 0.490 1.00 90.62 194 ALA A CA 1
ATOM 1529 C C . ALA A 1 194 ? -7.090 -4.125 0.733 1.00 90.62 194 ALA A C 1
ATOM 1531 O O . ALA A 1 194 ? -7.544 -4.222 1.871 1.00 90.62 194 ALA A O 1
ATOM 1532 N N . GLN A 1 195 ? -7.759 -4.631 -0.309 1.00 90.50 195 GLN A N 1
ATOM 1533 C CA . GLN A 1 195 ? -9.055 -5.307 -0.166 1.00 90.50 195 GLN A CA 1
ATOM 1534 C C . GLN A 1 195 ? -8.976 -6.546 0.737 1.00 90.50 195 GLN A C 1
ATOM 1536 O O . GLN A 1 195 ? -9.890 -6.783 1.535 1.00 90.50 195 GLN A O 1
ATOM 1541 N N . ARG A 1 196 ? -7.891 -7.324 0.637 1.00 88.94 196 ARG A N 1
ATOM 1542 C CA . ARG A 1 196 ? -7.638 -8.489 1.499 1.00 88.94 196 ARG A CA 1
ATOM 1543 C C . ARG A 1 196 ? -7.385 -8.084 2.947 1.00 88.94 196 ARG A C 1
ATOM 1545 O O . ARG A 1 196 ? -7.950 -8.714 3.838 1.00 88.94 196 ARG A O 1
ATOM 1552 N N . LEU A 1 197 ? -6.624 -7.016 3.179 1.00 90.25 197 LEU A N 1
ATOM 1553 C CA . LEU A 1 197 ? -6.426 -6.462 4.519 1.00 90.25 197 LEU A CA 1
ATOM 1554 C C . LEU A 1 197 ? -7.747 -5.981 5.124 1.00 90.25 197 LEU A C 1
ATOM 1556 O O . LEU A 1 197 ? -8.096 -6.393 6.224 1.00 90.25 197 LEU A O 1
ATOM 1560 N N . ARG A 1 198 ? -8.565 -5.234 4.375 1.00 89.62 198 ARG A N 1
ATOM 1561 C CA . ARG A 1 198 ? -9.906 -4.833 4.834 1.00 89.62 198 ARG A CA 1
ATOM 1562 C C . ARG A 1 198 ? -10.792 -6.033 5.163 1.00 89.62 198 ARG A C 1
ATOM 1564 O O . ARG A 1 198 ? -11.571 -5.976 6.108 1.00 89.62 198 ARG A O 1
ATOM 1571 N N . ALA A 1 199 ? -10.715 -7.115 4.386 1.00 87.81 199 ALA A N 1
ATOM 1572 C CA . ALA A 1 199 ? -11.459 -8.341 4.677 1.00 87.81 199 ALA A CA 1
ATOM 1573 C C . ALA A 1 199 ? -11.002 -8.990 5.991 1.00 87.81 199 ALA A C 1
ATOM 1575 O O . ALA A 1 199 ? -11.844 -9.413 6.781 1.00 87.81 199 ALA A O 1
ATOM 1576 N N . PHE A 1 200 ? -9.694 -9.006 6.246 1.00 86.88 200 PHE A N 1
ATOM 1577 C CA . PHE A 1 200 ? -9.121 -9.446 7.513 1.00 86.88 200 PHE A CA 1
ATOM 1578 C C . PHE A 1 200 ? -9.576 -8.562 8.689 1.00 86.88 200 PHE A C 1
ATOM 1580 O O . PHE A 1 200 ? -10.097 -9.091 9.671 1.00 86.88 200 PHE A O 1
ATOM 1587 N N . CYS A 1 201 ? -9.513 -7.232 8.565 1.00 88.25 201 CYS A N 1
ATOM 1588 C CA . CYS A 1 201 ? -9.999 -6.308 9.599 1.00 88.25 201 CYS A CA 1
ATOM 1589 C C . CYS A 1 201 ? -11.501 -6.488 9.868 1.00 88.25 201 CYS A C 1
ATOM 1591 O O . CYS A 1 201 ? -11.928 -6.524 11.018 1.00 88.25 201 CYS A O 1
ATOM 1593 N N . ARG A 1 202 ? -12.319 -6.705 8.827 1.00 87.31 202 ARG A N 1
ATOM 1594 C CA . ARG A 1 202 ? -13.745 -7.040 8.996 1.00 87.31 202 ARG A CA 1
ATOM 1595 C C . ARG A 1 202 ? -13.953 -8.355 9.750 1.00 87.31 202 ARG A C 1
ATOM 1597 O O . ARG A 1 202 ? -14.862 -8.432 10.575 1.00 87.31 202 ARG A O 1
ATOM 1604 N N . ALA A 1 203 ? -13.140 -9.377 9.483 1.00 85.69 203 ALA A N 1
ATOM 1605 C CA . ALA A 1 203 ? -13.212 -10.652 10.195 1.00 85.69 203 ALA A CA 1
ATOM 1606 C C . ALA A 1 203 ? -12.843 -10.496 11.681 1.00 85.69 203 ALA A C 1
ATOM 1608 O O . ALA A 1 203 ? -13.540 -11.041 12.540 1.00 85.69 203 ALA A O 1
ATOM 1609 N N . LEU A 1 204 ? -11.816 -9.695 11.989 1.00 84.69 204 LEU A N 1
ATOM 1610 C CA . LEU A 1 204 ? -11.457 -9.327 13.362 1.00 84.69 204 LEU A CA 1
ATOM 1611 C C . LEU A 1 204 ? -12.587 -8.566 14.054 1.00 84.69 204 LEU A C 1
ATOM 1613 O O . LEU A 1 204 ? -13.027 -8.974 15.129 1.00 84.69 204 LEU A O 1
ATOM 1617 N N . ASN A 1 205 ? -13.124 -7.532 13.408 1.00 87.00 205 ASN A N 1
ATOM 1618 C CA . ASN A 1 205 ? -14.225 -6.743 13.950 1.00 87.00 205 ASN A CA 1
ATOM 1619 C C . ASN A 1 205 ? -15.452 -7.604 14.241 1.00 87.00 205 ASN A C 1
ATOM 1621 O O . ASN A 1 205 ? -16.031 -7.506 15.316 1.00 87.00 205 ASN A O 1
ATOM 1625 N N . ARG A 1 206 ? -15.826 -8.515 13.339 1.00 84.12 206 ARG A N 1
ATOM 1626 C CA . ARG A 1 206 ? -16.957 -9.426 13.569 1.00 84.12 206 ARG A CA 1
ATOM 1627 C C . ARG A 1 206 ? -16.772 -10.289 14.823 1.00 84.12 206 ARG A C 1
ATOM 1629 O O . ARG A 1 206 ? -17.759 -10.693 15.434 1.00 84.12 206 ARG A O 1
ATOM 1636 N N . ARG A 1 207 ? -15.529 -10.604 15.198 1.00 81.12 207 ARG A N 1
ATOM 1637 C CA . ARG A 1 207 ? -15.220 -11.470 16.342 1.00 81.12 207 ARG A CA 1
ATOM 1638 C C . ARG A 1 207 ? -15.040 -10.709 17.654 1.00 81.12 207 ARG A C 1
ATOM 1640 O O . ARG A 1 207 ? -15.445 -11.237 18.695 1.00 81.12 207 ARG A O 1
ATOM 1647 N N . TYR A 1 208 ? -14.404 -9.542 17.593 1.00 81.31 208 TYR A N 1
ATOM 1648 C CA . TYR A 1 208 ? -13.856 -8.831 18.750 1.00 81.31 208 TYR A CA 1
ATOM 1649 C C . TYR A 1 208 ? -14.428 -7.432 18.964 1.00 81.31 208 TYR A C 1
ATOM 1651 O O . TYR A 1 208 ? -14.309 -6.912 20.071 1.00 81.31 208 TYR A O 1
ATOM 1659 N N . ARG A 1 209 ? -15.077 -6.829 17.964 1.00 80.31 209 ARG A N 1
ATOM 1660 C CA . ARG A 1 209 ? -15.682 -5.508 18.126 1.00 80.31 209 ARG A CA 1
ATOM 1661 C C . ARG A 1 209 ? -16.924 -5.605 19.005 1.00 80.31 209 ARG A C 1
ATOM 1663 O O . ARG A 1 209 ? -17.796 -6.448 18.774 1.00 80.31 209 ARG A O 1
ATOM 1670 N N . ALA A 1 210 ? -17.002 -4.742 20.008 1.00 77.12 210 ALA A N 1
ATOM 1671 C CA . ALA A 1 210 ? -18.214 -4.539 20.780 1.00 77.12 210 ALA A CA 1
ATOM 1672 C C . ALA A 1 210 ? -19.244 -3.796 19.924 1.00 77.12 210 ALA A C 1
ATOM 1674 O O . ALA A 1 210 ? -18.943 -2.801 19.265 1.00 77.12 210 ALA A O 1
ATOM 1675 N N . THR A 1 211 ? -20.485 -4.272 19.926 1.00 76.69 211 THR A N 1
ATOM 1676 C CA . THR A 1 211 ? -21.588 -3.474 19.373 1.00 76.69 211 THR A CA 1
ATOM 1677 C C . THR A 1 211 ? -21.849 -2.291 20.309 1.00 76.69 211 THR A C 1
ATOM 1679 O O . THR A 1 211 ? -21.665 -2.428 21.514 1.00 76.69 211 THR A O 1
ATOM 1682 N N . ARG A 1 212 ? -22.361 -1.153 19.814 1.00 73.44 212 ARG A N 1
ATOM 1683 C CA . ARG A 1 212 ? -22.733 -0.009 20.679 1.00 73.44 212 ARG A CA 1
ATOM 1684 C C . ARG A 1 212 ? -23.626 -0.410 21.860 1.00 73.44 212 ARG A C 1
ATOM 1686 O O . ARG A 1 212 ? -23.438 0.068 22.971 1.00 73.44 212 ARG A O 1
ATOM 1693 N N . ALA A 1 213 ? -24.560 -1.334 21.630 1.00 72.62 213 ALA A N 1
ATOM 1694 C CA . ALA A 1 213 ? -25.416 -1.879 22.681 1.00 72.62 213 ALA A CA 1
ATOM 1695 C C . ALA A 1 213 ? -24.637 -2.656 23.758 1.00 72.62 213 ALA A C 1
ATOM 1697 O O . ALA A 1 213 ? -25.030 -2.648 24.918 1.00 72.62 213 ALA A O 1
ATOM 1698 N N . GLU A 1 214 ? -23.546 -3.327 23.389 1.00 74.56 214 GLU A N 1
ATOM 1699 C CA . GLU A 1 214 ? -22.682 -4.055 24.323 1.00 74.56 214 GLU A CA 1
ATOM 1700 C C . GLU A 1 214 ? -21.761 -3.099 25.071 1.00 74.56 214 GLU A C 1
ATOM 1702 O O . GLU A 1 214 ? -21.603 -3.243 26.275 1.00 74.56 214 GLU A O 1
ATOM 1707 N N . LEU A 1 215 ? -21.234 -2.076 24.394 1.00 75.44 215 LEU A N 1
ATOM 1708 C CA . LEU A 1 215 ? -20.418 -1.048 25.031 1.00 75.44 215 LEU A CA 1
ATOM 1709 C C . LEU A 1 215 ? -21.197 -0.305 26.124 1.00 75.44 215 LEU A C 1
ATOM 1711 O O . LEU A 1 215 ? -20.699 -0.151 27.232 1.00 75.44 215 LEU A O 1
ATOM 1715 N N . HIS A 1 216 ? -22.450 0.075 25.852 1.00 75.69 216 HIS A N 1
ATOM 1716 C CA . HIS A 1 216 ? -23.321 0.667 26.870 1.00 75.69 216 HIS A CA 1
ATOM 1717 C C . HIS A 1 216 ? -23.633 -0.289 28.027 1.00 75.69 216 HIS A C 1
ATOM 1719 O O . HIS A 1 216 ? -23.782 0.165 29.159 1.00 75.69 216 HIS A O 1
ATOM 1725 N N . ARG A 1 217 ? -23.738 -1.602 27.769 1.00 75.06 217 ARG A N 1
ATOM 1726 C CA . ARG A 1 217 ? -23.895 -2.599 28.840 1.00 75.06 217 ARG A CA 1
ATOM 1727 C C . ARG A 1 217 ? -22.638 -2.680 29.697 1.00 75.06 217 ARG A C 1
ATOM 1729 O O . ARG A 1 217 ? -22.770 -2.646 30.910 1.00 75.06 217 ARG A O 1
ATOM 1736 N N . PHE A 1 218 ? -21.452 -2.703 29.090 1.00 75.31 218 PHE A N 1
ATOM 1737 C CA . PHE A 1 218 ? -20.184 -2.721 29.822 1.00 75.31 218 PHE A CA 1
ATOM 1738 C C . PHE A 1 218 ? -19.984 -1.459 30.661 1.00 75.31 218 PHE A C 1
ATOM 1740 O O . PHE A 1 218 ? -19.666 -1.566 31.836 1.00 75.31 218 PHE A O 1
ATOM 1747 N N . ASP A 1 219 ? -20.256 -0.278 30.104 1.00 76.56 219 ASP A N 1
ATOM 1748 C CA . ASP A 1 219 ? -20.187 0.996 30.832 1.00 76.56 219 ASP A CA 1
ATOM 1749 C C . ASP A 1 219 ? -21.197 1.046 31.991 1.00 76.56 219 ASP A C 1
ATOM 1751 O O . ASP A 1 219 ? -20.892 1.529 33.079 1.00 76.56 219 ASP A O 1
ATOM 1755 N N . ARG A 1 220 ? -22.401 0.491 31.799 1.00 79.19 220 ARG A N 1
ATOM 1756 C CA . ARG A 1 220 ? -23.392 0.375 32.875 1.00 79.19 220 ARG A CA 1
ATOM 1757 C C . ARG A 1 220 ? -22.951 -0.607 33.959 1.00 79.19 220 ARG A C 1
ATOM 1759 O O . ARG A 1 220 ? -23.069 -0.275 35.132 1.00 79.19 220 ARG A O 1
ATOM 1766 N N . GLU A 1 221 ? -22.445 -1.778 33.583 1.00 78.88 221 GLU A N 1
ATOM 1767 C CA . GLU A 1 221 ? -21.931 -2.784 34.518 1.00 78.88 221 GLU A CA 1
ATOM 1768 C C . GLU A 1 221 ? -20.728 -2.261 35.308 1.00 78.88 221 GLU A C 1
ATOM 1770 O O . GLU A 1 221 ? -20.667 -2.461 36.518 1.00 78.88 221 GLU A O 1
ATOM 1775 N N . ASP A 1 222 ? -19.796 -1.558 34.663 1.00 77.62 222 ASP A N 1
ATOM 1776 C CA . ASP A 1 222 ? -18.643 -0.965 35.340 1.00 77.62 222 ASP A CA 1
ATOM 1777 C C . ASP A 1 222 ? -19.059 0.202 36.237 1.00 77.62 222 ASP A C 1
ATOM 1779 O O . ASP A 1 222 ? -18.588 0.269 37.370 1.00 77.62 222 ASP A O 1
ATOM 1783 N N . ARG A 1 223 ? -20.013 1.053 35.820 1.00 77.50 223 ARG A N 1
ATOM 1784 C CA . ARG A 1 223 ? -20.621 2.036 36.734 1.00 77.50 223 ARG A CA 1
ATOM 1785 C C . ARG A 1 223 ? -21.246 1.343 37.934 1.00 77.50 223 ARG A C 1
ATOM 1787 O O . ARG A 1 223 ? -20.949 1.721 39.057 1.00 77.50 223 ARG A O 1
ATOM 1794 N N . GLU A 1 224 ? -22.073 0.323 37.732 1.00 77.25 224 GLU A N 1
ATOM 1795 C CA . GLU A 1 224 ? -22.695 -0.414 38.835 1.00 77.25 224 GLU A CA 1
ATOM 1796 C C . GLU A 1 224 ? -21.649 -1.085 39.739 1.00 77.25 224 GLU A C 1
ATOM 1798 O O . GLU A 1 224 ? -21.827 -1.077 40.954 1.00 77.25 224 GLU A O 1
ATOM 1803 N N . ARG A 1 225 ? -20.532 -1.597 39.202 1.00 75.12 225 ARG A N 1
ATOM 1804 C CA . ARG A 1 225 ? -19.413 -2.126 40.003 1.00 75.12 225 ARG A CA 1
ATOM 1805 C C . ARG A 1 225 ? -18.696 -1.046 40.796 1.00 75.12 225 ARG A C 1
ATOM 1807 O O . ARG A 1 225 ? -18.473 -1.254 41.981 1.00 75.12 225 ARG A O 1
ATOM 1814 N N . SER A 1 226 ? -18.334 0.078 40.183 1.00 77.44 226 SER A N 1
ATOM 1815 C CA . SER A 1 226 ? -17.673 1.183 40.885 1.00 77.44 226 SER A CA 1
ATOM 1816 C C . SER A 1 226 ? -18.577 1.764 41.964 1.00 77.44 226 SER A C 1
ATOM 1818 O O . SER A 1 226 ? -18.121 2.010 43.074 1.00 77.44 226 SER A O 1
ATOM 1820 N N . LEU A 1 227 ? -19.873 1.909 41.674 1.00 73.44 227 LEU A N 1
ATOM 1821 C CA . LEU A 1 227 ? -20.869 2.305 42.665 1.00 73.44 227 LEU A CA 1
ATOM 1822 C C . LEU A 1 227 ? -20.953 1.248 43.777 1.00 73.44 227 LEU A C 1
ATOM 1824 O O . LEU A 1 227 ? -20.850 1.605 44.941 1.00 73.44 227 LEU A O 1
ATOM 1828 N N . ARG A 1 228 ? -21.041 -0.052 43.463 1.00 68.31 228 ARG A N 1
ATOM 1829 C CA . ARG A 1 228 ? -21.007 -1.121 44.480 1.00 68.31 228 ARG A CA 1
ATOM 1830 C C . ARG A 1 228 ? -19.730 -1.089 45.322 1.00 68.31 228 ARG A C 1
ATOM 1832 O O . ARG A 1 228 ? -19.827 -1.254 46.523 1.00 68.31 228 ARG A O 1
ATOM 1839 N N . GLN A 1 229 ? -18.559 -0.840 44.743 1.00 71.88 229 GLN A N 1
ATOM 1840 C CA . GLN A 1 229 ? -17.304 -0.742 45.499 1.00 71.88 229 GLN A CA 1
ATOM 1841 C C . GLN A 1 229 ? -17.239 0.497 46.398 1.00 71.88 229 GLN A C 1
ATOM 1843 O O . GLN A 1 229 ? -16.685 0.417 47.487 1.00 71.88 229 GLN A O 1
ATOM 1848 N N . LEU A 1 230 ? -17.798 1.634 45.970 1.00 68.19 230 LEU A N 1
ATOM 1849 C CA . LEU A 1 230 ? -17.889 2.830 46.815 1.00 68.19 230 LEU A CA 1
ATOM 1850 C C . LEU A 1 230 ? -18.968 2.720 47.902 1.00 68.19 230 LEU A C 1
ATOM 1852 O O . LEU A 1 230 ? -18.884 3.426 48.903 1.00 68.19 230 LEU A O 1
ATOM 1856 N N . PHE A 1 231 ? -19.998 1.899 47.688 1.00 62.16 231 PHE A N 1
ATOM 1857 C CA . PHE A 1 231 ? -21.228 1.910 48.487 1.00 62.16 231 PHE A CA 1
ATOM 1858 C C . PHE A 1 231 ? -21.544 0.606 49.221 1.00 62.16 231 PHE A C 1
ATOM 1860 O O . PHE A 1 231 ? -22.523 0.568 49.960 1.00 62.16 231 PHE A O 1
ATOM 1867 N N . VAL A 1 232 ? -20.746 -0.442 49.023 1.00 57.50 232 VAL A N 1
ATOM 1868 C CA . VAL A 1 232 ? -20.704 -1.638 49.867 1.00 57.50 232 VAL A CA 1
ATOM 1869 C C . VAL A 1 232 ? -19.434 -1.527 50.700 1.00 57.50 232 VAL A C 1
ATOM 1871 O O . VAL A 1 232 ? -18.363 -1.982 50.308 1.00 57.50 232 VAL A O 1
ATOM 1874 N N . SER A 1 233 ? -19.549 -0.854 51.839 1.00 54.88 233 SER A N 1
ATOM 1875 C CA . SER A 1 233 ? -18.594 -0.996 52.932 1.00 54.88 233 SER A CA 1
ATOM 1876 C C . SER A 1 233 ? -19.125 -2.074 53.865 1.00 54.88 233 SER A C 1
ATOM 1878 O O . SER A 1 233 ? -20.244 -1.952 54.364 1.00 54.88 233 SER A O 1
ATOM 1880 N N . GLU A 1 234 ? -18.338 -3.120 54.089 1.00 51.44 234 GLU A N 1
ATOM 1881 C CA . GLU A 1 234 ? -18.620 -4.124 55.110 1.00 51.44 234 GLU A CA 1
ATOM 1882 C C . GLU A 1 234 ? -18.466 -3.459 56.485 1.00 51.44 234 GLU A C 1
ATOM 1884 O O . GLU A 1 234 ? -17.357 -3.192 56.945 1.00 51.44 234 GLU A O 1
ATOM 1889 N N . ILE A 1 235 ? -19.592 -3.111 57.105 1.00 54.31 235 ILE A N 1
ATOM 1890 C CA . ILE A 1 235 ? -19.664 -2.728 58.515 1.00 54.31 235 ILE A CA 1
ATOM 1891 C C . ILE A 1 235 ? -20.375 -3.902 59.194 1.00 54.31 235 ILE A C 1
ATOM 1893 O O . ILE A 1 235 ? -21.511 -4.208 58.844 1.00 54.31 235 ILE A O 1
ATOM 1897 N N . ASP A 1 236 ? -19.673 -4.611 60.079 1.00 49.50 236 ASP A N 1
ATOM 1898 C CA . ASP A 1 236 ? -20.177 -5.768 60.842 1.00 49.50 236 ASP A CA 1
ATOM 1899 C C . ASP A 1 236 ? -20.782 -6.927 60.018 1.00 49.50 236 ASP A C 1
ATOM 1901 O O . ASP A 1 236 ? -21.748 -7.565 60.428 1.00 49.50 236 ASP A O 1
ATOM 1905 N N . GLY A 1 237 ? -20.205 -7.251 58.854 1.00 53.88 237 GLY A N 1
ATOM 1906 C CA . GLY A 1 237 ? -20.569 -8.459 58.093 1.00 53.88 237 GLY A CA 1
ATOM 1907 C C . GLY A 1 237 ? -21.943 -8.420 57.408 1.00 53.88 237 GLY A C 1
ATOM 1908 O O . GLY A 1 237 ? -22.373 -9.428 56.847 1.00 53.88 237 GLY A O 1
ATOM 1909 N N . ILE A 1 238 ? -22.619 -7.267 57.414 1.00 55.00 238 ILE A N 1
ATOM 1910 C CA . ILE A 1 238 ? -23.894 -7.044 56.726 1.00 55.00 238 ILE A CA 1
ATOM 1911 C C . ILE A 1 238 ? -23.627 -6.212 55.462 1.00 55.00 238 ILE A C 1
ATOM 1913 O O . ILE A 1 238 ? -23.169 -5.066 55.537 1.00 55.00 238 ILE A O 1
ATOM 1917 N N . GLU A 1 239 ? -23.915 -6.774 54.278 1.00 54.69 239 GLU A N 1
ATOM 1918 C CA . GLU A 1 239 ? -23.874 -6.050 52.996 1.00 54.69 239 GLU A CA 1
ATOM 1919 C C . GLU A 1 239 ? -24.919 -4.925 52.998 1.00 54.69 239 GLU A C 1
ATOM 1921 O O . GLU A 1 239 ? -26.069 -5.091 52.585 1.00 54.69 239 GLU A O 1
ATOM 1926 N N . THR A 1 240 ? -24.527 -3.746 53.471 1.00 56.69 240 THR A N 1
ATOM 1927 C CA . THR A 1 240 ? -25.458 -2.631 53.629 1.00 56.69 240 THR A CA 1
ATOM 1928 C C . THR A 1 240 ? -25.325 -1.695 52.432 1.00 56.69 240 THR A C 1
ATOM 1930 O O . THR A 1 240 ? -24.328 -1.000 52.271 1.00 56.69 240 THR A O 1
ATOM 1933 N N . SER A 1 241 ? -26.328 -1.691 51.550 1.00 60.50 241 SER A N 1
ATOM 1934 C CA . SER A 1 241 ? -26.389 -0.776 50.404 1.00 60.50 241 SER A CA 1
ATOM 1935 C C . SER A 1 241 ? -26.600 0.673 50.864 1.00 60.50 241 SER A C 1
ATOM 1937 O O . SER A 1 241 ? -27.369 0.940 51.783 1.00 60.50 241 SER A O 1
ATOM 1939 N N . THR A 1 242 ? -26.037 1.663 50.168 1.00 58.22 242 THR A N 1
ATOM 1940 C CA . THR A 1 242 ? -26.379 3.079 50.419 1.00 58.22 242 THR A CA 1
ATOM 1941 C C . THR A 1 242 ? -27.869 3.379 50.311 1.00 58.22 242 THR A C 1
ATOM 1943 O O . THR A 1 242 ? -28.347 4.291 50.977 1.00 58.22 242 THR A O 1
ATOM 1946 N N . ALA A 1 243 ? -28.631 2.605 49.535 1.00 62.62 243 ALA A N 1
ATOM 1947 C CA . ALA A 1 243 ? -30.083 2.727 49.503 1.00 62.62 243 ALA A CA 1
ATOM 1948 C C . ALA A 1 243 ? -30.734 2.316 50.834 1.00 62.62 243 ALA A C 1
ATOM 1950 O O . ALA A 1 243 ? -31.712 2.943 51.239 1.00 62.62 243 ALA A O 1
ATOM 1951 N N . SER A 1 244 ? -30.208 1.298 51.525 1.00 67.56 244 SER A N 1
ATOM 1952 C CA . SER A 1 244 ? -30.690 0.930 52.859 1.00 67.56 244 SER A CA 1
ATOM 1953 C C . SER A 1 244 ? -30.197 1.909 53.924 1.00 67.56 244 SER A C 1
ATOM 1955 O O . SER A 1 244 ? -30.999 2.284 54.770 1.00 67.56 244 SER A O 1
ATOM 1957 N N . LEU A 1 245 ? -28.967 2.431 53.830 1.00 70.19 245 LEU A N 1
ATOM 1958 C CA . LEU A 1 245 ? -28.480 3.488 54.735 1.00 70.19 245 LEU A CA 1
ATOM 1959 C C . LEU A 1 245 ? -29.254 4.808 54.585 1.00 70.19 245 LEU A C 1
ATOM 1961 O O . LEU A 1 245 ? -29.643 5.406 55.583 1.00 70.19 245 LEU A O 1
ATOM 1965 N N . LEU A 1 246 ? -29.529 5.254 53.354 1.00 71.81 246 LEU A N 1
ATOM 1966 C CA . LEU A 1 246 ? -30.341 6.449 53.095 1.00 71.81 246 LEU A CA 1
ATOM 1967 C C . LEU A 1 246 ? -31.783 6.256 53.563 1.00 71.81 246 LEU A C 1
ATOM 1969 O O . LEU A 1 246 ? -32.354 7.171 54.148 1.00 71.81 246 LEU A O 1
ATOM 1973 N N . LYS A 1 247 ? -32.364 5.067 53.352 1.00 76.81 247 LYS A N 1
ATOM 1974 C CA . LYS A 1 247 ? -33.683 4.732 53.906 1.00 76.81 247 LYS A CA 1
ATOM 1975 C C . LYS A 1 247 ? -33.673 4.738 55.431 1.00 76.81 247 LYS A C 1
ATOM 1977 O O . LYS A 1 247 ? -34.596 5.301 56.005 1.00 76.81 247 LYS A O 1
ATOM 1982 N N . ALA A 1 248 ? -32.642 4.177 56.062 1.00 76.62 248 ALA A N 1
ATOM 1983 C CA . ALA A 1 248 ? -32.492 4.165 57.513 1.00 76.62 248 ALA A CA 1
ATOM 1984 C C . ALA A 1 248 ? -32.339 5.586 58.078 1.00 76.62 248 ALA A C 1
ATOM 1986 O O . ALA A 1 248 ? -33.008 5.940 59.042 1.00 76.62 248 ALA A O 1
ATOM 1987 N N . MET A 1 249 ? -31.531 6.448 57.453 1.00 73.56 249 MET A N 1
ATOM 1988 C CA . MET A 1 249 ? -31.434 7.854 57.857 1.00 73.56 249 MET A CA 1
ATOM 1989 C C . MET A 1 249 ? -32.744 8.614 57.649 1.00 73.56 249 MET A C 1
ATOM 1991 O O . MET A 1 249 ? -33.114 9.415 58.502 1.00 73.56 249 MET A O 1
ATOM 1995 N N . LEU A 1 250 ? -33.467 8.357 56.555 1.00 80.00 250 LEU A N 1
ATOM 1996 C CA . LEU A 1 250 ? -34.766 8.984 56.314 1.00 80.00 250 LEU A CA 1
ATOM 1997 C C . LEU A 1 250 ? -35.795 8.547 57.366 1.00 80.00 250 LEU A C 1
ATOM 1999 O O . LEU A 1 250 ? -36.527 9.385 57.884 1.00 80.00 250 LEU A O 1
ATOM 2003 N N . SER A 1 251 ? -35.831 7.258 57.718 1.00 82.81 251 SER A N 1
ATOM 2004 C CA . SER A 1 251 ? -36.726 6.750 58.761 1.00 82.81 251 SER A CA 1
ATOM 2005 C C . SER A 1 251 ? -36.350 7.271 60.144 1.00 82.81 251 SER A C 1
ATOM 2007 O O . SER A 1 251 ? -37.239 7.651 60.899 1.00 82.81 251 SER A O 1
ATOM 2009 N N . ILE A 1 252 ? -35.053 7.360 60.458 1.00 83.88 252 ILE A N 1
ATOM 2010 C CA . ILE A 1 252 ? -34.568 7.946 61.716 1.00 83.88 252 ILE A CA 1
ATOM 2011 C C . ILE A 1 252 ? -34.925 9.435 61.775 1.00 83.88 252 ILE A C 1
ATOM 2013 O O . ILE A 1 252 ? -35.431 9.897 62.790 1.00 83.88 252 ILE A O 1
ATOM 2017 N N . SER A 1 253 ? -34.730 10.188 60.690 1.00 78.75 253 SER A N 1
ATOM 2018 C CA . SER A 1 253 ? -35.113 11.603 60.627 1.00 78.75 253 SER A CA 1
ATOM 2019 C C . SER A 1 253 ? -36.621 11.792 60.789 1.00 78.75 253 SER A C 1
ATOM 2021 O O . SER A 1 253 ? -37.038 12.710 61.491 1.00 78.75 253 SER A O 1
ATOM 2023 N N . ALA A 1 254 ? -37.437 10.935 60.167 1.00 83.50 254 ALA A N 1
ATOM 2024 C CA . ALA A 1 254 ? -38.888 10.975 60.313 1.00 83.50 254 ALA A CA 1
ATOM 2025 C C . ALA A 1 254 ? -39.309 10.693 61.763 1.00 83.50 254 ALA A C 1
ATOM 2027 O O . ALA A 1 254 ? -40.078 11.461 62.333 1.00 83.50 254 ALA A O 1
ATOM 2028 N N . GLN A 1 255 ? -38.732 9.662 62.392 1.00 85.62 255 GLN A N 1
ATOM 2029 C CA . GLN A 1 255 ? -38.953 9.367 63.811 1.00 85.62 255 GLN A CA 1
ATOM 2030 C C . GLN A 1 255 ? -38.516 10.523 64.717 1.00 85.62 255 GLN A C 1
ATOM 2032 O O . GLN A 1 255 ? -39.226 10.859 65.661 1.00 85.62 255 GLN A O 1
ATOM 2037 N N . GLN A 1 256 ? -37.385 11.171 64.421 1.00 78.38 256 GLN A N 1
ATOM 2038 C CA . GLN A 1 256 ? -36.925 12.347 65.161 1.00 78.38 256 GLN A CA 1
ATOM 2039 C C . GLN A 1 256 ? -37.901 13.518 65.042 1.00 78.38 256 GLN A C 1
ATOM 2041 O O . GLN A 1 256 ? -38.147 14.187 66.040 1.00 78.38 256 GLN A O 1
ATOM 2046 N N . THR A 1 257 ? -38.477 13.761 63.861 1.00 84.88 257 THR A N 1
ATOM 2047 C CA . THR A 1 257 ? -39.490 14.814 63.680 1.00 84.88 257 THR A CA 1
ATOM 2048 C C . THR A 1 257 ? -40.746 14.514 64.497 1.00 84.88 257 THR A C 1
ATOM 2050 O O . THR A 1 257 ? -41.193 15.381 65.241 1.00 84.88 257 THR A O 1
ATOM 2053 N N . THR A 1 258 ? -41.246 13.276 64.458 1.00 87.31 258 THR A N 1
ATOM 2054 C CA . THR A 1 258 ? -42.411 12.859 65.255 1.00 87.31 258 THR A CA 1
ATOM 2055 C C . THR A 1 258 ? -42.156 12.970 66.760 1.00 87.31 258 THR A C 1
ATOM 2057 O O . THR A 1 258 ? -43.003 13.465 67.497 1.00 87.31 258 THR A O 1
ATOM 2060 N N . ALA A 1 259 ? -40.976 12.563 67.236 1.00 83.19 259 ALA A N 1
ATOM 2061 C CA . ALA A 1 259 ? -40.612 12.710 68.644 1.00 83.19 259 ALA A CA 1
ATOM 2062 C C . ALA A 1 259 ? -40.513 14.188 69.066 1.00 83.19 259 ALA A C 1
ATOM 2064 O O . ALA A 1 259 ? -40.895 14.535 70.183 1.00 83.19 259 ALA A O 1
ATOM 2065 N N . LEU A 1 260 ? -40.027 15.064 68.179 1.00 82.75 260 LEU A N 1
ATOM 2066 C CA . LEU A 1 260 ? -39.954 16.503 68.432 1.00 82.75 260 LEU A CA 1
ATOM 2067 C C . LEU A 1 260 ? -41.350 17.139 68.518 1.00 82.75 260 LEU A C 1
ATOM 2069 O O . LEU A 1 260 ? -41.568 17.995 69.371 1.00 82.75 260 LEU A O 1
ATOM 2073 N N . GLU A 1 261 ? -42.284 16.715 67.662 1.00 86.12 261 GLU A N 1
ATOM 2074 C CA . GLU A 1 261 ? -43.688 17.151 67.688 1.00 86.12 261 GLU A CA 1
ATOM 2075 C C . GLU A 1 261 ? -44.374 16.732 68.990 1.00 86.12 261 GLU A C 1
ATOM 2077 O O . GLU A 1 261 ? -44.938 17.580 69.680 1.00 86.12 261 GLU A O 1
ATOM 2082 N N . LEU A 1 262 ? -44.231 15.463 69.383 1.00 84.19 262 LEU A N 1
ATOM 2083 C CA . LEU A 1 262 ? -44.768 14.951 70.646 1.00 84.19 262 LEU A CA 1
ATOM 2084 C C . LEU A 1 262 ? -44.177 15.701 71.852 1.00 84.19 262 LEU A C 1
ATOM 2086 O O . LEU A 1 262 ? -44.886 16.071 72.785 1.00 84.19 262 LEU A O 1
ATOM 2090 N N . PHE A 1 263 ? -42.869 15.969 71.835 1.00 83.69 263 PHE A N 1
ATOM 2091 C CA . PHE A 1 263 ? -42.215 16.733 72.893 1.00 83.69 263 PHE A CA 1
ATOM 2092 C C . PHE A 1 263 ? -42.715 18.182 72.953 1.00 83.69 263 PHE A C 1
ATOM 2094 O O . PHE A 1 263 ? -42.928 18.713 74.043 1.00 83.69 263 PHE A O 1
ATOM 2101 N N . ALA A 1 264 ? -42.919 18.824 71.799 1.00 86.81 264 ALA A N 1
ATOM 2102 C CA . ALA A 1 264 ? -43.468 20.174 71.721 1.00 86.81 264 ALA A CA 1
ATOM 2103 C C . ALA A 1 26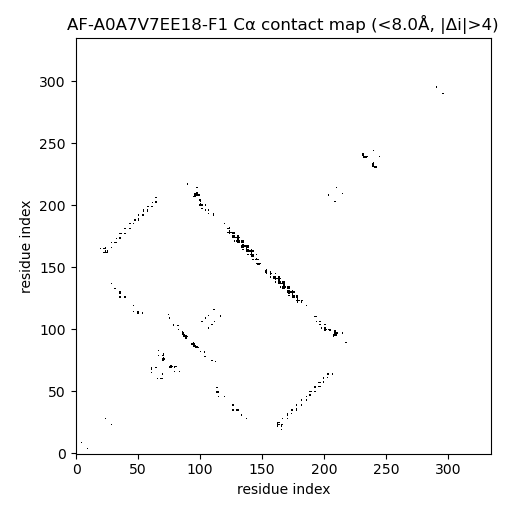4 ? -44.908 20.235 72.254 1.00 86.81 264 ALA A C 1
ATOM 2105 O O . ALA A 1 264 ? -45.250 21.182 72.960 1.00 86.81 264 ALA A O 1
ATOM 2106 N N . GLU A 1 265 ? -45.719 19.215 71.977 1.00 88.19 265 GLU A N 1
ATOM 2107 C CA . GLU A 1 265 ? -47.086 19.086 72.483 1.00 88.19 265 GLU A CA 1
ATOM 2108 C C . GLU A 1 265 ? -47.115 18.914 74.008 1.00 88.19 265 GLU A C 1
ATOM 2110 O O . GLU A 1 265 ? -47.764 19.694 74.706 1.00 88.19 265 GLU A O 1
ATOM 2115 N N . VAL A 1 266 ? -46.320 17.987 74.552 1.00 84.19 266 VAL A N 1
ATOM 2116 C CA . VAL A 1 266 ? -46.203 17.776 76.007 1.00 84.19 266 VAL A CA 1
ATOM 2117 C C . VAL A 1 266 ? -45.659 19.019 76.717 1.00 84.19 266 VAL A C 1
ATOM 2119 O O . VAL A 1 266 ? -46.082 19.350 77.829 1.00 84.19 266 VAL A O 1
ATOM 2122 N N . LEU A 1 267 ? -44.717 19.732 76.094 1.00 86.25 267 LEU A N 1
ATOM 2123 C CA . LEU A 1 267 ? -44.186 20.977 76.639 1.00 86.25 267 LEU A CA 1
ATOM 2124 C C . LEU A 1 267 ? -45.247 22.084 76.640 1.00 86.25 267 LEU A C 1
ATOM 2126 O O . LEU A 1 267 ? -45.369 22.793 77.639 1.00 86.25 267 LEU A O 1
ATOM 2130 N N . ALA A 1 268 ? -46.019 22.224 75.560 1.00 86.06 268 ALA A N 1
ATOM 2131 C CA . ALA A 1 268 ? -47.114 23.185 75.477 1.00 86.06 268 ALA A CA 1
ATOM 2132 C C . ALA A 1 268 ? -48.181 22.910 76.544 1.00 86.06 268 ALA A C 1
ATOM 2134 O O . ALA A 1 268 ? -48.618 23.842 77.224 1.00 86.06 268 ALA A O 1
ATOM 2135 N N . ASP A 1 269 ? -48.529 21.641 76.754 1.00 82.88 269 ASP A N 1
ATOM 2136 C CA . ASP A 1 269 ? -49.507 21.236 77.760 1.00 82.88 269 ASP A CA 1
ATOM 2137 C C . ASP A 1 269 ? -49.002 21.507 79.187 1.00 82.88 269 ASP A C 1
ATOM 2139 O O . ASP A 1 269 ? -49.673 22.156 79.991 1.00 82.88 269 ASP A O 1
ATOM 2143 N N . ARG A 1 270 ? -47.742 21.163 79.492 1.00 78.44 270 ARG A N 1
ATOM 2144 C CA . ARG A 1 270 ? -47.126 21.500 80.790 1.00 78.44 270 ARG A CA 1
ATOM 2145 C C . ARG A 1 270 ? -47.022 23.000 81.037 1.00 78.44 270 ARG A C 1
ATOM 2147 O O . ARG A 1 270 ? -47.231 23.435 82.173 1.00 78.44 270 ARG A O 1
ATOM 2154 N N . ILE A 1 271 ? -46.686 23.793 80.018 1.00 82.25 271 ILE A N 1
ATOM 2155 C CA . ILE A 1 271 ? -46.651 25.256 80.138 1.00 82.25 271 ILE A CA 1
ATOM 2156 C C . ILE A 1 271 ? -48.054 25.766 80.452 1.00 82.25 271 ILE A C 1
ATOM 2158 O O . ILE A 1 271 ? -48.200 26.509 81.423 1.00 82.25 271 ILE A O 1
ATOM 2162 N N . ARG A 1 272 ? -49.073 25.306 79.720 1.00 81.31 272 ARG A N 1
ATOM 2163 C CA . ARG A 1 272 ? -50.472 25.680 79.936 1.00 81.31 272 ARG A CA 1
ATOM 2164 C C . ARG A 1 272 ? -50.939 25.361 81.357 1.00 81.31 272 ARG A C 1
ATOM 2166 O O . ARG A 1 272 ? -51.402 26.262 82.057 1.00 81.31 272 ARG A O 1
ATOM 2173 N N . VAL A 1 273 ? -50.722 24.133 81.827 1.00 78.81 273 VAL A N 1
ATOM 2174 C CA . VAL A 1 273 ? -51.052 23.717 83.202 1.00 78.81 273 VAL A CA 1
ATOM 2175 C C . VAL A 1 273 ? -50.309 24.574 84.231 1.00 78.81 273 VAL A C 1
ATOM 2177 O O . VAL A 1 273 ? -50.868 24.959 85.260 1.00 78.81 273 VAL A O 1
ATOM 2180 N N . SER A 1 274 ? -49.045 24.922 83.974 1.00 73.62 274 SER A N 1
ATOM 2181 C CA . SER A 1 274 ? -48.276 25.782 84.878 1.00 73.62 274 SER A CA 1
ATOM 2182 C C . SER A 1 274 ? -48.795 27.226 84.920 1.00 73.62 274 SER A C 1
ATOM 2184 O O . SER A 1 274 ? -48.862 27.808 86.006 1.00 73.62 274 SER A O 1
ATOM 2186 N N . THR A 1 275 ? -49.217 27.793 83.784 1.00 76.94 275 THR A N 1
ATOM 2187 C CA . THR A 1 275 ? -49.840 29.123 83.717 1.00 76.94 275 THR A CA 1
ATOM 2188 C C . THR A 1 275 ? -51.202 29.139 84.394 1.00 76.94 275 THR A C 1
ATOM 2190 O O . THR A 1 275 ? -51.459 30.040 85.187 1.00 76.94 275 THR A O 1
ATOM 2193 N N . GLU A 1 276 ? -52.022 28.105 84.198 1.00 74.94 276 GLU A N 1
ATOM 2194 C CA . GLU A 1 276 ? -53.307 27.961 84.889 1.00 74.94 276 GLU A CA 1
ATOM 2195 C C . GLU A 1 276 ? -53.104 27.858 86.411 1.00 74.94 276 GLU A C 1
ATOM 2197 O O . GLU A 1 276 ? -53.795 28.525 87.184 1.00 74.94 276 GLU A O 1
ATOM 2202 N N . ARG A 1 277 ? -52.081 27.120 86.874 1.00 73.81 277 ARG A N 1
ATOM 2203 C CA . ARG A 1 277 ? -51.700 27.083 88.300 1.00 73.81 277 ARG A CA 1
ATOM 2204 C C . ARG A 1 277 ? -51.241 28.446 88.829 1.00 73.81 277 ARG A C 1
ATOM 2206 O O . ARG A 1 277 ? -51.525 28.774 89.982 1.00 73.81 277 ARG A O 1
ATOM 2213 N N . LEU A 1 278 ? -50.520 29.236 88.035 1.00 71.56 278 LEU A N 1
ATOM 2214 C CA . LEU A 1 278 ? -50.083 30.585 88.414 1.00 71.56 278 LEU A CA 1
ATOM 2215 C C . LEU A 1 278 ? -51.262 31.563 88.501 1.00 71.56 278 LEU A C 1
ATOM 2217 O O . LEU A 1 278 ? -51.342 32.318 89.471 1.00 71.56 278 LEU A O 1
ATOM 2221 N N . GLU A 1 279 ? -52.199 31.511 87.554 1.00 72.62 279 GLU A N 1
ATOM 2222 C CA . GLU A 1 279 ? -53.434 32.301 87.586 1.00 72.62 279 GLU A CA 1
ATOM 2223 C C . GLU A 1 279 ? -54.316 31.930 88.779 1.00 72.62 279 GLU A C 1
ATOM 2225 O O . GLU A 1 279 ? -54.809 32.817 89.479 1.00 72.62 279 GLU A O 1
ATOM 2230 N N . LEU A 1 280 ? -54.461 30.634 89.079 1.00 71.75 280 LEU A N 1
ATOM 2231 C CA . LEU A 1 280 ? -55.214 30.166 90.242 1.00 71.75 280 LEU A CA 1
ATOM 2232 C C . LEU A 1 280 ? -54.588 30.677 91.546 1.00 71.75 280 LEU A C 1
ATOM 2234 O O . LEU A 1 280 ? -55.290 31.207 92.404 1.00 71.75 280 LEU A O 1
ATOM 2238 N N . ARG A 1 281 ? -53.255 30.610 91.678 1.00 69.69 281 ARG A N 1
ATOM 2239 C CA . ARG A 1 281 ? -52.538 31.190 92.830 1.00 69.69 281 ARG A CA 1
ATOM 2240 C C . ARG A 1 281 ? -52.705 32.707 92.911 1.00 69.69 281 ARG A C 1
ATOM 2242 O O . ARG A 1 281 ? -52.788 33.237 94.018 1.00 69.69 281 ARG A O 1
ATOM 2249 N N . GLY A 1 282 ? -52.752 33.400 91.774 1.00 71.12 282 GLY A N 1
ATOM 2250 C CA . GLY A 1 282 ? -53.037 34.834 91.700 1.00 71.12 282 GLY A CA 1
ATOM 2251 C C . GLY A 1 282 ? -54.443 35.173 92.198 1.00 71.12 282 GLY A C 1
ATOM 2252 O O . GLY A 1 282 ? -54.587 36.047 93.051 1.00 71.12 282 GLY A O 1
ATOM 2253 N N . ARG A 1 283 ? -55.461 34.432 91.741 1.00 69.44 283 ARG A N 1
ATOM 2254 C CA . ARG A 1 283 ? -56.858 34.578 92.184 1.00 69.44 283 ARG A CA 1
ATOM 2255 C C . ARG A 1 283 ? -57.011 34.291 93.674 1.00 69.44 283 ARG A C 1
ATOM 2257 O O . ARG A 1 283 ? -57.581 35.109 94.381 1.00 69.44 283 ARG A O 1
ATOM 2264 N N . ILE A 1 284 ? -56.423 33.199 94.165 1.00 70.88 284 ILE A N 1
ATOM 2265 C CA . ILE A 1 284 ? -56.434 32.850 95.594 1.00 70.88 284 ILE A CA 1
ATOM 2266 C C . ILE A 1 284 ? -55.807 33.972 96.431 1.00 70.88 284 ILE A C 1
ATOM 2268 O O . ILE A 1 284 ? -56.377 34.372 97.440 1.00 70.88 284 ILE A O 1
ATOM 2272 N N . LYS A 1 285 ? -54.664 34.530 96.009 1.00 69.44 285 LYS A N 1
ATOM 2273 C CA . LYS A 1 285 ? -54.040 35.657 96.719 1.00 69.44 285 LYS A CA 1
ATOM 2274 C C . LYS A 1 285 ? -54.919 36.906 96.730 1.00 69.44 285 LYS A C 1
ATOM 2276 O O . LYS A 1 285 ? -55.083 37.491 97.794 1.00 69.44 285 LYS A O 1
ATOM 2281 N N . ALA A 1 286 ? -55.483 37.292 95.586 1.00 67.62 286 ALA A N 1
ATOM 2282 C CA . ALA A 1 286 ? -56.338 38.474 95.483 1.00 67.62 286 ALA A CA 1
ATOM 2283 C C . ALA A 1 286 ? -57.578 38.360 96.384 1.00 67.62 286 ALA A C 1
ATOM 2285 O O . ALA A 1 286 ? -57.898 39.298 97.111 1.00 67.62 286 ALA A O 1
ATOM 2286 N N . THR A 1 287 ? -58.215 37.188 96.408 1.00 61.88 287 THR A N 1
ATOM 2287 C CA . THR A 1 287 ? -59.397 36.937 97.238 1.00 61.88 287 THR A CA 1
ATOM 2288 C C . THR A 1 287 ? -59.052 36.857 98.728 1.00 61.88 287 THR A C 1
ATOM 2290 O O . THR A 1 287 ? -59.756 37.450 99.533 1.00 61.88 287 THR A O 1
ATOM 2293 N N . ILE A 1 288 ? -57.929 36.239 99.122 1.00 63.81 288 ILE A N 1
ATOM 2294 C CA . ILE A 1 288 ? -57.451 36.268 100.523 1.00 63.81 288 ILE A CA 1
ATOM 2295 C C . ILE A 1 288 ? -57.203 37.710 100.992 1.00 63.81 288 ILE A C 1
ATOM 2297 O O . ILE A 1 288 ? -57.458 38.056 102.148 1.00 63.81 288 ILE A O 1
ATOM 2301 N N . GLU A 1 289 ? -56.705 38.569 100.106 1.00 62.59 289 GLU A N 1
ATOM 2302 C CA . GLU A 1 289 ? -56.427 39.971 100.407 1.00 62.59 289 GLU A CA 1
ATOM 2303 C C . GLU A 1 289 ? -57.711 40.820 100.495 1.00 62.59 289 GLU A C 1
ATOM 2305 O O . GLU A 1 289 ? -57.786 41.727 101.329 1.00 62.59 289 GLU A O 1
ATOM 2310 N N . GLU A 1 290 ? -58.753 40.479 99.728 1.00 61.84 290 GLU A N 1
ATOM 2311 C CA . GLU A 1 290 ? -60.116 41.013 99.884 1.00 61.84 290 GLU A CA 1
ATOM 2312 C C . GLU A 1 290 ? -60.777 40.557 101.195 1.00 61.84 290 GLU A C 1
ATOM 2314 O O . GLU A 1 290 ? -61.265 41.403 101.948 1.00 61.84 290 GLU A O 1
ATOM 2319 N N . THR A 1 291 ? -60.711 39.268 101.544 1.00 57.78 291 THR A N 1
ATOM 2320 C CA . THR A 1 291 ? -61.255 38.734 102.808 1.00 57.78 291 THR A CA 1
ATOM 2321 C C . THR A 1 291 ? -60.571 39.365 104.024 1.00 57.78 291 THR A C 1
ATOM 2323 O O . THR A 1 291 ? -61.220 39.701 105.016 1.00 57.78 291 THR A O 1
ATOM 2326 N N . ARG A 1 292 ? -59.261 39.638 103.934 1.00 58.47 292 ARG A N 1
ATOM 2327 C CA . ARG A 1 292 ? -58.501 40.336 104.983 1.00 58.47 292 ARG A CA 1
ATOM 2328 C C . ARG A 1 292 ? -58.912 41.803 105.156 1.00 58.47 292 ARG A C 1
ATOM 2330 O O . ARG A 1 292 ? -58.787 42.331 106.259 1.00 58.47 292 ARG A O 1
ATOM 2337 N N . ARG A 1 293 ? -59.396 42.470 104.102 1.00 56.78 293 ARG A N 1
ATOM 2338 C CA . ARG A 1 293 ? -59.924 43.847 104.177 1.00 56.78 293 ARG A CA 1
ATOM 2339 C C . ARG A 1 293 ? -61.365 43.911 104.692 1.00 56.78 293 ARG A C 1
ATOM 2341 O O . ARG A 1 293 ? -61.750 44.957 105.205 1.00 56.78 293 ARG A O 1
ATOM 2348 N N . ALA A 1 294 ? -62.131 42.824 104.590 1.00 56.19 294 ALA A N 1
ATOM 2349 C CA . ALA A 1 294 ? -63.539 42.768 104.993 1.00 56.19 294 ALA A CA 1
ATOM 2350 C C . ALA A 1 294 ? -63.779 42.425 106.482 1.00 56.19 294 ALA A C 1
ATOM 2352 O O . ALA A 1 294 ? -64.866 42.687 106.985 1.00 56.19 294 ALA A O 1
ATOM 2353 N N . GLY A 1 295 ? -62.786 41.896 107.211 1.00 56.75 295 GLY A N 1
ATOM 2354 C CA . GLY A 1 295 ? -62.879 41.695 108.668 1.00 56.75 295 GLY A CA 1
ATOM 2355 C C . GLY A 1 295 ? -63.857 40.599 109.119 1.00 56.75 295 GLY A C 1
ATOM 2356 O O . GLY A 1 295 ? -64.591 40.807 110.083 1.00 56.75 295 GLY A O 1
ATOM 2357 N N . ILE A 1 296 ? -63.868 39.448 108.437 1.00 53.03 296 ILE A N 1
ATOM 2358 C CA . ILE A 1 296 ? -64.806 38.333 108.678 1.00 53.03 296 ILE A CA 1
ATOM 2359 C C . ILE A 1 296 ? -64.104 37.133 109.361 1.00 53.03 296 ILE A C 1
ATOM 2361 O O . ILE A 1 296 ? -62.892 36.957 109.229 1.00 53.03 296 ILE A O 1
ATOM 2365 N N . SER A 1 297 ? -64.860 36.360 110.154 1.00 55.31 297 SER A N 1
ATOM 2366 C CA . SER A 1 297 ? -64.424 35.276 111.053 1.00 55.31 297 SER A CA 1
ATOM 2367 C C . SER A 1 297 ? -63.904 34.009 110.360 1.00 55.31 297 SER A C 1
ATOM 2369 O O . SER A 1 297 ? -64.287 33.690 109.240 1.00 55.31 297 SER A O 1
ATOM 2371 N N . GLN A 1 298 ? -63.074 33.258 111.094 1.00 53.72 298 GLN A N 1
ATOM 2372 C CA . GLN A 1 298 ? -62.309 32.079 110.660 1.00 53.72 298 GLN A CA 1
ATOM 2373 C C . GLN A 1 298 ? -63.151 30.942 110.033 1.00 53.72 298 GLN A C 1
ATOM 2375 O O . GLN A 1 298 ? -62.650 30.257 109.149 1.00 53.72 298 GLN A O 1
ATOM 2380 N N . ASP A 1 299 ? -64.429 30.808 110.403 1.00 55.12 299 ASP A N 1
ATOM 2381 C CA . ASP A 1 299 ? -65.309 29.717 109.946 1.00 55.12 299 ASP A CA 1
ATOM 2382 C C . ASP A 1 299 ? -65.759 29.825 108.470 1.00 55.12 299 ASP A C 1
ATOM 2384 O O . ASP A 1 299 ? -66.004 28.807 107.827 1.00 55.12 299 ASP A O 1
ATOM 2388 N N . GLU A 1 300 ? -65.839 31.028 107.880 1.00 57.19 300 GLU A N 1
ATOM 2389 C CA . GLU A 1 300 ? -66.187 31.176 106.448 1.00 57.19 300 GLU A CA 1
ATOM 2390 C C . GLU A 1 300 ? -65.000 30.873 105.520 1.00 57.19 300 GLU A C 1
ATOM 2392 O O . GLU A 1 300 ? -65.180 30.492 104.361 1.00 57.19 300 GLU A O 1
ATOM 2397 N N . LEU A 1 301 ? -63.774 31.008 106.034 1.00 58.66 301 LEU A N 1
ATOM 2398 C CA . LEU A 1 301 ? -62.551 30.692 105.301 1.00 58.66 301 LEU A CA 1
ATOM 2399 C C . LEU A 1 301 ? -62.396 29.174 105.106 1.00 58.66 301 LEU A C 1
ATOM 2401 O O . LEU A 1 301 ? -61.966 28.738 104.038 1.00 58.66 301 LEU A O 1
ATOM 2405 N N . ASP A 1 302 ? -62.790 28.388 106.111 1.00 56.19 302 ASP A N 1
ATOM 2406 C CA . ASP A 1 302 ? -62.726 26.925 106.076 1.00 56.19 302 ASP A CA 1
ATOM 2407 C C . ASP A 1 302 ? -63.759 26.331 105.104 1.00 56.19 302 ASP A C 1
ATOM 2409 O O . ASP A 1 302 ? -63.413 25.452 104.313 1.00 56.19 302 ASP A O 1
ATOM 2413 N N . GLY A 1 303 ? -64.978 26.883 105.046 1.00 62.91 303 GLY A N 1
ATOM 2414 C CA . GLY A 1 303 ? -65.993 26.455 104.072 1.00 62.91 303 GLY A CA 1
ATOM 2415 C C . GLY A 1 303 ? -65.602 26.726 102.611 1.00 62.91 303 GLY A C 1
ATOM 2416 O O . GLY A 1 303 ? -65.925 25.945 101.718 1.00 62.91 303 GLY A O 1
ATOM 2417 N N . PHE A 1 304 ? -64.853 27.802 102.347 1.00 62.56 304 PHE A N 1
ATOM 2418 C CA . PHE A 1 304 ? -64.351 28.094 101.001 1.00 62.56 304 PHE A CA 1
ATOM 2419 C C . PHE A 1 304 ? -63.132 27.242 100.627 1.00 62.56 304 PHE A C 1
ATOM 2421 O O . PHE A 1 304 ? -62.988 26.859 99.467 1.00 62.56 304 PHE A O 1
ATOM 2428 N N . LEU A 1 305 ? -62.259 26.914 101.586 1.00 60.31 305 LEU A N 1
ATOM 2429 C CA . LEU A 1 305 ? -61.170 25.960 101.361 1.00 60.31 305 LEU A CA 1
ATOM 2430 C C . LEU A 1 305 ? -61.714 24.571 101.016 1.00 60.31 305 LEU A C 1
ATOM 2432 O O . LEU A 1 305 ? -61.170 23.937 100.115 1.00 60.31 305 LEU A O 1
ATOM 2436 N N . GLU A 1 306 ? -62.807 24.138 101.647 1.00 63.03 306 GLU A N 1
ATOM 2437 C CA . GLU A 1 306 ? -63.520 22.910 101.271 1.00 63.03 306 GLU A CA 1
ATOM 2438 C C . GLU A 1 306 ? -64.071 22.967 99.840 1.00 63.03 306 GLU A C 1
ATOM 2440 O O . GLU A 1 306 ? -63.874 22.024 99.075 1.00 63.03 306 GLU A O 1
ATOM 2445 N N . ASP A 1 307 ? -64.691 24.076 99.427 1.00 63.66 307 ASP A N 1
ATOM 2446 C CA . ASP A 1 307 ? -65.252 24.207 98.072 1.00 63.66 307 ASP A CA 1
ATOM 2447 C C . ASP A 1 307 ? -64.150 24.288 96.992 1.00 63.66 307 ASP A C 1
ATOM 2449 O O . ASP A 1 307 ? -64.279 23.753 95.886 1.00 63.66 307 ASP A O 1
ATOM 2453 N N . LEU A 1 308 ? -63.001 24.885 97.326 1.00 63.81 308 LEU A N 1
ATOM 2454 C CA . LEU A 1 308 ? -61.831 24.973 96.449 1.00 63.81 308 LEU A CA 1
ATOM 2455 C C . LEU A 1 308 ? -61.092 23.630 96.340 1.00 63.81 308 LEU A C 1
ATOM 2457 O O . LEU A 1 308 ? -60.664 23.263 95.243 1.00 63.81 308 LEU A O 1
ATOM 2461 N N . VAL A 1 309 ? -60.988 22.874 97.441 1.00 62.44 309 VAL A N 1
ATOM 2462 C CA . VAL A 1 309 ? -60.514 21.479 97.444 1.00 62.44 309 VAL A CA 1
ATOM 2463 C C . VAL A 1 309 ? -61.434 20.614 96.589 1.00 62.44 309 VAL A C 1
ATOM 2465 O O . VAL A 1 309 ? -60.932 19.913 95.713 1.00 62.44 309 VAL A O 1
ATOM 2468 N N . ARG A 1 310 ? -62.758 20.761 96.718 1.00 63.00 310 ARG A N 1
ATOM 2469 C CA . ARG A 1 310 ? -63.726 20.022 95.896 1.00 63.00 310 ARG A CA 1
ATOM 2470 C C . ARG A 1 310 ? -63.594 20.344 94.407 1.00 63.00 310 ARG A C 1
ATOM 2472 O O . ARG A 1 310 ? -63.569 19.446 93.576 1.00 63.00 310 ARG A O 1
ATOM 2479 N N . THR A 1 311 ? -63.402 21.618 94.065 1.00 60.62 311 THR A N 1
ATOM 2480 C CA . THR A 1 311 ? -63.192 22.048 92.670 1.00 60.62 311 THR A CA 1
ATOM 2481 C C . THR A 1 311 ? -61.850 21.551 92.101 1.00 60.62 311 THR A C 1
ATOM 2483 O O . THR A 1 311 ? -61.720 21.338 90.893 1.00 60.62 311 THR A O 1
ATOM 2486 N N . CYS A 1 312 ? -60.830 21.363 92.948 1.00 55.81 312 CYS A N 1
ATOM 2487 C CA . CYS A 1 312 ? -59.545 20.785 92.547 1.00 55.81 312 CYS A CA 1
ATOM 2488 C C . CYS A 1 312 ? -59.606 19.256 92.413 1.00 55.81 312 CYS A C 1
ATOM 2490 O O . CYS A 1 312 ? -58.986 18.720 91.497 1.00 55.81 312 CYS A O 1
ATOM 2492 N N . GLU A 1 313 ? -60.360 18.564 93.270 1.00 57.41 313 GLU A N 1
ATOM 2493 C CA . GLU A 1 313 ? -60.621 17.121 93.163 1.00 57.41 313 GLU A CA 1
ATOM 2494 C C . GLU A 1 313 ? -61.454 16.789 91.918 1.00 57.41 313 GLU A C 1
ATOM 2496 O O . GLU A 1 313 ? -61.121 15.855 91.194 1.00 57.41 313 GLU A O 1
ATOM 2501 N N . GLU A 1 314 ? -62.456 17.607 91.583 1.00 54.88 314 GLU A N 1
ATOM 2502 C CA . GLU A 1 314 ? -63.265 17.434 90.367 1.00 54.88 314 GLU A CA 1
ATOM 2503 C C . GLU A 1 314 ? -62.439 17.612 89.074 1.00 54.88 314 GLU A C 1
ATOM 2505 O O . GLU A 1 314 ? -62.714 16.943 88.082 1.00 54.88 314 GLU A O 1
ATOM 2510 N N . ARG A 1 315 ? -61.387 18.450 89.075 1.00 52.34 315 ARG A N 1
ATOM 2511 C CA . ARG A 1 315 ? -60.477 18.626 87.919 1.00 52.34 315 ARG A CA 1
ATOM 2512 C C . ARG A 1 315 ? -59.287 17.666 87.889 1.00 52.34 315 ARG A C 1
ATOM 2514 O O . ARG A 1 315 ? -58.694 17.481 86.832 1.00 52.34 315 ARG A O 1
ATOM 2521 N N . GLY A 1 316 ? -58.921 17.065 89.021 1.00 45.16 316 GLY A N 1
ATOM 2522 C CA . GLY A 1 316 ? -57.875 16.039 89.090 1.00 45.16 316 GLY A CA 1
ATOM 2523 C C . GLY A 1 316 ? -58.276 14.725 88.412 1.00 45.16 316 GLY A C 1
ATOM 2524 O O . GLY A 1 316 ? -57.405 13.986 87.966 1.00 45.16 316 GLY A O 1
ATOM 2525 N N . HIS A 1 317 ? -59.579 14.467 88.275 1.00 42.78 317 HIS A N 1
ATOM 2526 C CA . HIS A 1 317 ? -60.111 13.241 87.676 1.00 42.78 317 HIS A CA 1
ATOM 2527 C C . HIS A 1 317 ? -60.137 13.218 86.138 1.00 42.78 317 HIS A C 1
ATOM 2529 O O . HIS A 1 317 ? -60.363 12.157 85.567 1.00 42.78 317 HIS A O 1
ATOM 2535 N N . GLU A 1 318 ? -59.873 14.333 85.450 1.00 42.78 318 GLU A N 1
ATOM 2536 C CA . GLU A 1 318 ? -59.886 14.384 83.975 1.00 42.78 318 GLU A CA 1
ATOM 2537 C C . GLU A 1 318 ? -58.503 14.110 83.346 1.00 42.78 318 GLU A C 1
ATOM 2539 O O . GLU A 1 318 ? -58.373 14.072 82.126 1.00 42.78 318 GLU A O 1
ATOM 2544 N N . GLN A 1 319 ? -57.464 13.900 84.168 1.00 43.16 319 GLN A N 1
ATOM 2545 C CA . GLN A 1 319 ? -56.076 13.716 83.716 1.00 43.16 319 GLN A CA 1
ATOM 2546 C C . GLN A 1 319 ? -55.508 12.301 83.950 1.00 43.16 319 GLN A C 1
ATOM 2548 O O . GLN A 1 319 ? -54.351 12.061 83.608 1.00 43.16 319 GLN A O 1
ATOM 2553 N N . ASP A 1 320 ? -56.309 11.368 84.480 1.00 37.59 320 ASP A N 1
ATOM 2554 C CA . ASP A 1 320 ? -55.898 9.972 84.733 1.00 37.59 320 ASP A CA 1
ATOM 2555 C C . ASP A 1 320 ? -56.380 8.964 83.665 1.00 37.59 320 ASP A C 1
ATOM 2557 O O . ASP A 1 320 ? -55.962 7.809 83.692 1.00 37.59 320 ASP A O 1
ATOM 2561 N N . ASP A 1 321 ? -57.176 9.387 82.675 1.00 37.94 321 ASP A N 1
ATOM 2562 C CA . ASP A 1 321 ? -57.671 8.514 81.596 1.00 37.94 321 ASP A CA 1
ATOM 2563 C C . ASP A 1 321 ? -57.062 8.875 80.224 1.00 37.94 321 ASP A C 1
ATOM 2565 O O . ASP A 1 321 ? -57.734 9.355 79.310 1.00 37.94 321 ASP A O 1
ATOM 2569 N N . ALA A 1 322 ? -55.765 8.604 80.047 1.00 30.89 322 ALA A N 1
ATOM 2570 C CA . ALA A 1 322 ? -55.167 8.362 78.729 1.00 30.89 322 ALA A CA 1
ATOM 2571 C C . ALA A 1 322 ? -54.003 7.353 78.848 1.00 30.89 322 ALA A C 1
ATOM 2573 O O . ALA A 1 322 ? -53.243 7.398 79.814 1.00 30.89 322 ALA A O 1
ATOM 2574 N N . PRO A 1 323 ? -53.885 6.396 77.909 1.00 37.00 323 PRO A N 1
ATOM 2575 C CA . PRO A 1 323 ? -53.388 5.054 78.193 1.00 37.00 323 PRO A CA 1
ATOM 2576 C C . PRO A 1 323 ? -51.872 4.963 78.377 1.00 37.00 323 PRO A C 1
ATOM 2578 O O . PRO A 1 323 ? -51.082 5.588 77.673 1.00 37.00 323 PRO A O 1
ATOM 2581 N N . THR A 1 324 ? -51.503 4.085 79.305 1.00 39.22 324 THR A N 1
ATOM 2582 C CA . THR A 1 324 ? -50.169 3.525 79.516 1.00 39.22 324 THR A CA 1
ATOM 2583 C C . THR A 1 324 ? -49.684 2.806 78.247 1.00 39.22 324 THR A C 1
ATOM 2585 O O . THR A 1 324 ? -50.447 2.055 77.648 1.00 39.22 324 THR A O 1
ATOM 2588 N N . ASP A 1 325 ? -48.433 3.080 77.863 1.00 34.66 325 ASP A N 1
ATOM 2589 C CA . ASP A 1 325 ? -47.545 2.397 76.902 1.00 34.66 325 ASP A CA 1
ATOM 2590 C C . ASP A 1 325 ? -48.116 1.288 75.986 1.00 34.66 325 ASP A C 1
ATOM 2592 O O . ASP A 1 325 ? -48.574 0.251 76.473 1.00 34.66 325 ASP A O 1
ATOM 2596 N N . PRO A 1 326 ? -47.898 1.357 74.654 1.00 38.50 326 PRO A N 1
ATOM 2597 C CA . PRO A 1 326 ? -47.725 0.141 73.882 1.00 38.50 326 PRO A CA 1
ATOM 2598 C C . PRO A 1 326 ? -46.347 -0.451 74.208 1.00 38.50 326 PRO A C 1
ATOM 2600 O O . PRO A 1 326 ? -45.300 0.079 73.840 1.00 38.50 326 PRO A O 1
ATOM 2603 N N . GLU A 1 327 ? -46.396 -1.568 74.923 1.00 35.09 327 GLU A N 1
ATOM 2604 C CA . GLU A 1 327 ? -45.422 -2.654 74.976 1.00 35.09 327 GLU A CA 1
ATOM 2605 C C . GLU A 1 327 ? -44.434 -2.634 73.788 1.00 35.09 327 GLU A C 1
ATOM 2607 O O . GLU A 1 327 ? -44.770 -2.971 72.649 1.00 35.09 327 GLU A O 1
ATOM 2612 N N . ILE A 1 328 ? -43.190 -2.220 74.059 1.00 36.91 328 ILE A N 1
ATOM 2613 C CA . ILE A 1 328 ? -42.061 -2.395 73.143 1.00 36.91 328 ILE A CA 1
ATOM 2614 C C . ILE A 1 328 ? -41.773 -3.896 73.095 1.00 36.91 328 ILE A C 1
ATOM 2616 O O . ILE A 1 328 ? -41.058 -4.442 73.935 1.00 36.91 328 ILE A O 1
ATOM 2620 N N . ALA A 1 329 ? -42.375 -4.567 72.116 1.00 37.62 329 ALA A N 1
ATOM 2621 C CA . ALA A 1 329 ? -42.008 -5.916 71.732 1.00 37.62 329 ALA A CA 1
ATOM 2622 C C . ALA A 1 329 ? -40.609 -5.889 71.097 1.00 37.62 329 ALA A C 1
ATOM 2624 O O . ALA A 1 329 ? -40.409 -5.421 69.975 1.00 37.62 329 ALA A O 1
ATOM 2625 N N . ASP A 1 330 ? -39.650 -6.393 71.865 1.00 41.09 330 ASP A N 1
ATOM 2626 C CA . ASP A 1 330 ? -38.366 -6.915 71.418 1.00 41.09 330 ASP A CA 1
ATOM 2627 C C . ASP A 1 330 ? -38.604 -8.052 70.403 1.00 41.09 330 ASP A C 1
ATOM 2629 O O . ASP A 1 330 ? -38.819 -9.203 70.781 1.00 41.09 330 ASP A O 1
ATOM 2633 N N . ASP A 1 331 ? -38.626 -7.732 69.104 1.00 36.62 331 ASP A N 1
ATOM 2634 C CA . ASP A 1 331 ? -38.402 -8.720 68.041 1.00 36.62 331 ASP A CA 1
ATOM 2635 C C . ASP A 1 331 ? -36.968 -8.575 67.535 1.00 36.62 331 ASP A C 1
ATOM 2637 O O . ASP A 1 331 ? -36.663 -7.903 66.545 1.00 36.62 331 ASP A O 1
ATOM 2641 N N . GLY A 1 332 ? -36.065 -9.232 68.257 1.00 42.53 332 GLY A N 1
ATOM 2642 C CA . GLY A 1 332 ? -34.781 -9.644 67.730 1.00 42.53 332 GLY A CA 1
ATOM 2643 C C . GLY A 1 332 ? -34.964 -10.591 66.542 1.00 42.53 332 GLY A C 1
ATOM 2644 O O . GLY A 1 332 ? -34.929 -11.810 66.701 1.00 42.53 332 GLY A O 1
ATOM 2645 N N . ARG A 1 333 ? -35.058 -10.033 65.331 1.00 37.09 333 ARG A N 1
ATOM 2646 C CA . ARG A 1 333 ? -34.764 -10.734 64.073 1.00 37.09 333 ARG A CA 1
ATOM 2647 C C . ARG A 1 333 ? -33.986 -9.854 63.106 1.00 37.09 333 ARG A C 1
ATOM 2649 O O . ARG A 1 333 ? -34.541 -9.085 62.332 1.00 37.09 333 ARG A O 1
ATOM 2656 N N . SER A 1 334 ? -32.672 -10.057 63.158 1.00 37.38 334 SER A N 1
ATOM 2657 C CA . SER A 1 334 ? -31.805 -10.328 62.004 1.00 37.38 334 SER A CA 1
ATOM 2658 C C . SER A 1 334 ? -32.333 -9.899 60.625 1.00 37.38 334 SER A C 1
ATOM 2660 O O . SER A 1 334 ? -33.120 -10.635 60.022 1.00 37.38 334 SER A O 1
ATOM 2662 N N . ILE A 1 335 ? -31.777 -8.807 60.095 1.00 37.44 335 ILE A N 1
ATOM 2663 C CA . ILE A 1 335 ? -31.280 -8.723 58.712 1.00 37.44 335 ILE A CA 1
ATOM 2664 C C . ILE A 1 335 ? -29.930 -8.018 58.752 1.00 37.44 335 ILE A C 1
ATOM 2666 O O . ILE A 1 335 ? -29.875 -6.933 59.373 1.00 37.44 335 ILE A O 1
#

Solvent-accessible surface area (backbone atoms only — not comparable to full-atom values): 18716 Å² total; per-residue (Å²): 137,84,80,83,81,50,75,68,59,60,50,43,72,78,51,84,40,74,67,65,68,65,52,51,82,54,82,58,52,66,55,52,47,49,49,54,50,48,52,48,52,52,52,51,52,50,50,50,53,44,51,52,50,50,52,54,58,54,55,75,42,60,90,64,73,44,68,71,65,44,40,69,37,84,87,41,23,63,50,41,51,56,53,60,67,58,38,47,85,56,91,92,58,73,71,27,19,83,67,57,40,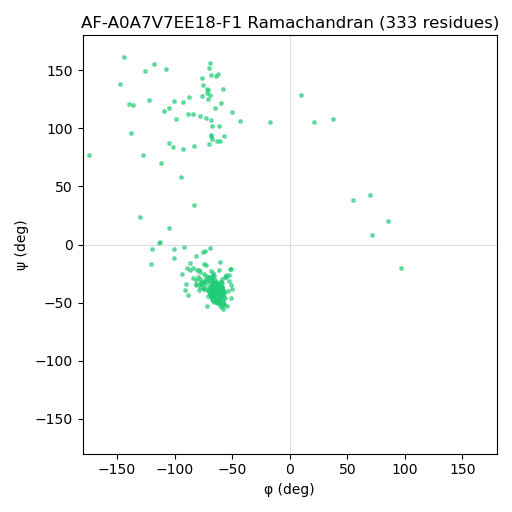53,77,65,61,29,64,66,68,53,46,45,75,72,38,62,59,72,62,59,71,41,48,33,57,49,34,32,50,51,6,53,50,34,25,55,53,18,42,50,63,12,53,61,80,65,40,82,88,42,73,69,42,36,56,52,26,51,53,42,31,52,31,12,45,52,37,12,52,52,31,28,52,51,16,43,52,51,14,54,51,45,48,56,51,52,54,52,54,52,52,51,51,47,54,52,50,52,52,45,27,50,54,45,33,75,74,31,42,47,51,71,76,50,48,53,48,51,54,49,51,50,48,53,47,54,49,44,64,75,34,50,59,76,60,91,84,43,90,46,42,56,69,55,52,51,49,49,51,51,51,51,51,50,51,51,51,52,53,51,51,53,50,51,51,54,48,52,51,53,48,49,55,50,50,53,52,51,51,51,54,49,50,52,51,54,50,54,54,49,51,66,73,67,76,71,65,75,71,64,57,53,57,48,50,51,52,52,50,50,57,49,54,66,57,58,67,76,75,73,82,73,84,81,74,85,79,82,75,85,76,92,69,92,130

Sequence (335 aa):
MYGEATLADAARFIFPYHDFLSFSRSAITPWFIAFILAYFFLSLAYLFRRVQRFERALARHIEGPSLEKIEADALLQEFASEYKRSFLATAGQRRKTDIDAADVFDERSVLGKYVNVRYWMAVPGTLLSLGIFGTFLGLTLGITGFDTSNIESIQGSIRTLLGGMGTAFLTSLWGMAASLAFSVLEKGLFNRAAQRLRAFCRALNRRYRATRAELHRFDREDRERSLRQLFVSEIDGIETSTASLLKAMLSISAQQTTALELFAEVLADRIRVSTERLELRGRIKATIEETRRAGISQDELDGFLEDLVRTCEERGHEQDDAPTDPEIADDGRSI